Protein AF-A0A2S7K5I5-F1 (afdb_monomer_lite)

Structure (mmCIF, N/CA/C/O backbone):
data_AF-A0A2S7K5I5-F1
#
_entry.id   AF-A0A2S7K5I5-F1
#
loop_
_atom_site.group_PDB
_atom_site.id
_atom_site.type_symbol
_atom_site.label_atom_id
_atom_site.label_alt_id
_atom_site.label_comp_id
_atom_site.label_asym_id
_atom_site.label_entity_id
_atom_site.label_seq_id
_atom_site.pdbx_PDB_ins_code
_atom_site.Cartn_x
_atom_site.Cartn_y
_atom_site.Cartn_z
_atom_site.occupancy
_atom_site.B_iso_or_equiv
_atom_site.auth_seq_id
_atom_site.auth_comp_id
_atom_site.auth_asym_id
_atom_site.auth_atom_id
_atom_site.pdbx_PDB_model_num
ATOM 1 N N . MET A 1 1 ? 2.489 30.886 66.203 1.00 48.44 1 MET A N 1
ATOM 2 C CA . MET A 1 1 ? 1.769 29.659 65.804 1.00 48.44 1 MET A CA 1
ATOM 3 C C . MET A 1 1 ? 0.975 29.982 64.535 1.00 48.44 1 MET A C 1
ATOM 5 O O . MET A 1 1 ? -0.156 30.408 64.641 1.00 48.44 1 MET A O 1
ATOM 9 N N . THR A 1 2 ? 1.603 30.244 63.385 1.00 48.62 2 THR A N 1
ATOM 10 C CA . THR A 1 2 ? 2.038 29.304 62.321 1.00 48.62 2 THR A CA 1
ATOM 11 C C . THR A 1 2 ? 0.941 28.388 61.764 1.00 48.62 2 THR A C 1
ATOM 13 O O . THR A 1 2 ? 1.032 27.173 61.887 1.00 48.62 2 THR A O 1
ATOM 16 N N . GLU A 1 3 ? -0.033 28.975 61.064 1.00 47.28 3 GLU A N 1
ATOM 17 C CA . GLU A 1 3 ? -0.819 28.293 60.027 1.00 47.28 3 GLU A CA 1
ATOM 18 C C . GLU A 1 3 ? -0.170 28.527 58.650 1.00 47.28 3 GLU A C 1
ATOM 20 O O . GLU A 1 3 ? -0.428 29.499 57.946 1.00 47.28 3 GLU A O 1
ATOM 25 N N . ARG A 1 4 ? 0.744 27.630 58.276 1.00 53.78 4 ARG A N 1
ATOM 26 C CA . ARG A 1 4 ? 1.186 27.414 56.890 1.00 53.78 4 ARG A CA 1
ATOM 27 C C . ARG A 1 4 ? 1.128 25.915 56.658 1.00 53.78 4 ARG A C 1
ATOM 29 O O . ARG A 1 4 ? 2.096 25.208 56.913 1.00 53.78 4 ARG A O 1
ATOM 36 N N . GLY A 1 5 ? -0.023 25.425 56.223 1.00 53.12 5 GLY A N 1
ATOM 37 C CA . GLY A 1 5 ? -0.220 24.009 55.960 1.00 53.12 5 GLY A CA 1
ATOM 38 C C . GLY A 1 5 ? -1.101 23.801 54.742 1.00 53.12 5 GLY A C 1
ATOM 39 O O . GLY A 1 5 ? -2.296 24.038 54.798 1.00 53.12 5 GLY A O 1
ATOM 40 N N . SER A 1 6 ? -0.498 23.276 53.674 1.00 55.16 6 SER A N 1
ATOM 41 C CA . SER A 1 6 ? -1.182 22.433 52.687 1.00 55.16 6 SER A CA 1
ATOM 42 C C . SER A 1 6 ? -2.128 23.100 51.666 1.00 55.16 6 SER A C 1
ATOM 44 O O . SER A 1 6 ? -3.305 22.763 51.581 1.00 55.16 6 SER A O 1
ATOM 46 N N . MET A 1 7 ? -1.579 23.920 50.761 1.00 47.88 7 MET A N 1
ATOM 47 C CA . MET A 1 7 ? -2.157 24.139 49.412 1.00 47.88 7 MET A CA 1
ATOM 48 C C . MET A 1 7 ? -1.275 23.571 48.278 1.00 47.88 7 MET A C 1
ATOM 50 O O . MET A 1 7 ? -1.410 23.954 47.123 1.00 47.88 7 MET A O 1
ATOM 54 N N . GLY A 1 8 ? -0.347 22.658 48.591 1.00 50.22 8 GLY A N 1
ATOM 55 C CA . GLY A 1 8 ? 0.700 22.216 47.657 1.00 50.22 8 GLY A CA 1
ATOM 56 C C . GLY A 1 8 ? 0.520 20.849 46.988 1.00 50.22 8 GLY A C 1
ATOM 57 O O . GLY A 1 8 ? 1.414 20.440 46.259 1.00 50.22 8 GLY A O 1
ATOM 58 N N . ALA A 1 9 ? -0.572 20.114 47.223 1.00 50.03 9 ALA A N 1
ATOM 59 C CA . ALA A 1 9 ? -0.647 18.692 46.845 1.00 50.03 9 ALA A CA 1
ATOM 60 C C . ALA A 1 9 ? -1.886 18.295 46.019 1.00 50.03 9 ALA A C 1
ATOM 62 O O . ALA A 1 9 ? -2.276 17.132 46.019 1.00 50.03 9 ALA A O 1
ATOM 63 N N . ALA A 1 10 ? -2.504 19.236 45.298 1.00 47.00 10 ALA A N 1
ATOM 64 C CA . ALA A 1 10 ? -3.677 18.959 44.456 1.00 47.00 10 ALA A CA 1
ATOM 65 C C . ALA A 1 10 ? -3.411 19.074 42.942 1.00 47.00 10 ALA A C 1
ATOM 67 O O . ALA A 1 10 ? -4.347 19.161 42.158 1.00 47.00 10 ALA A O 1
ATOM 68 N N . LEU A 1 11 ? -2.151 18.997 42.501 1.00 47.72 11 LEU A N 1
ATOM 69 C CA . LEU A 1 11 ? -1.825 18.593 41.124 1.00 47.72 11 LEU A CA 1
ATOM 70 C C . LEU A 1 11 ? -1.669 17.067 41.081 1.00 47.72 11 LEU A C 1
ATOM 72 O O . LEU A 1 11 ? -0.658 16.512 40.652 1.00 47.72 11 LEU A O 1
ATOM 76 N N . VAL A 1 12 ? -2.696 16.378 41.583 1.00 49.31 12 VAL A N 1
ATOM 77 C CA . VAL A 1 12 ? -2.885 14.947 41.373 1.00 49.31 12 VAL A CA 1
ATOM 78 C C . VAL A 1 12 ? -3.158 14.771 39.888 1.00 49.31 12 VAL A C 1
ATOM 80 O O . VAL A 1 12 ? -4.256 15.025 39.408 1.00 49.31 12 VAL A O 1
ATOM 83 N N . SER A 1 13 ? -2.091 14.405 39.180 1.00 49.97 13 SER A N 1
ATOM 84 C CA . SER A 1 13 ? -2.051 13.593 37.966 1.00 49.97 13 SER A CA 1
ATOM 85 C C . SER A 1 13 ? -3.419 13.014 37.589 1.00 49.97 13 SER A C 1
ATOM 87 O O . SER A 1 13 ? -3.765 11.883 37.941 1.00 49.97 13 SER A O 1
ATOM 89 N N . ALA A 1 14 ? -4.210 13.801 36.861 1.00 49.78 14 ALA A N 1
ATOM 90 C CA . ALA A 1 14 ? -5.362 13.285 36.157 1.00 49.78 14 ALA A CA 1
ATOM 91 C C . ALA A 1 14 ? -4.798 12.410 35.038 1.00 49.78 14 ALA A C 1
ATOM 93 O O . ALA A 1 14 ? -4.414 12.904 33.976 1.00 49.78 14 ALA A O 1
ATOM 94 N N . LYS A 1 15 ? -4.675 11.101 35.298 1.00 50.00 15 LYS A N 1
ATOM 95 C CA . LYS A 1 15 ? -4.479 10.124 34.228 1.00 50.00 15 LYS A CA 1
ATOM 96 C C . LYS A 1 15 ? -5.568 10.420 33.196 1.00 50.00 15 LYS A C 1
ATOM 98 O O . LYS A 1 15 ? -6.739 10.366 33.575 1.00 50.00 15 LYS A O 1
ATOM 103 N N . PRO A 1 16 ? -5.222 10.768 31.943 1.00 52.22 16 PRO A N 1
ATOM 104 C CA . PRO A 1 16 ? -6.235 10.978 30.928 1.00 52.22 16 PRO A CA 1
ATOM 105 C C . PRO A 1 16 ? -7.089 9.717 30.884 1.00 52.22 16 PRO A C 1
ATOM 107 O O . PRO A 1 16 ? -6.557 8.605 30.827 1.00 52.22 16 PRO A O 1
ATOM 110 N N . ASP A 1 17 ? -8.403 9.886 30.991 1.00 51.62 17 ASP A N 1
ATOM 111 C CA . ASP A 1 17 ? -9.345 8.798 30.796 1.00 51.62 17 ASP A C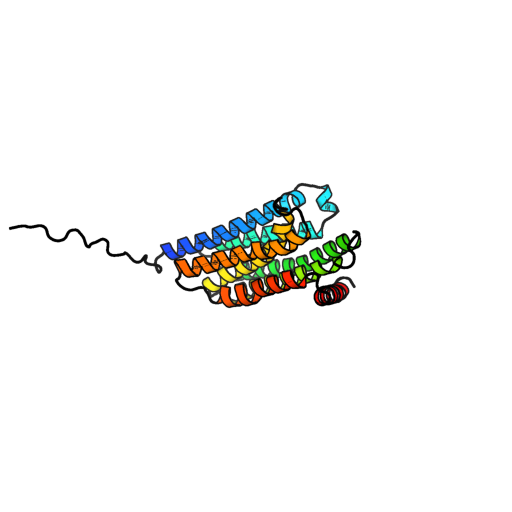A 1
ATOM 112 C C . ASP A 1 17 ? -9.255 8.360 29.328 1.00 51.62 17 ASP A C 1
ATOM 114 O O . ASP A 1 17 ? -9.947 8.860 28.438 1.00 51.62 17 ASP A O 1
ATOM 118 N N . LEU A 1 18 ? -8.336 7.428 29.069 1.00 53.22 18 LEU A N 1
ATOM 119 C CA . LEU A 1 18 ? -8.080 6.841 27.756 1.00 53.22 18 LEU A CA 1
ATOM 120 C C . LEU A 1 18 ? -9.242 5.947 27.286 1.00 53.22 18 LEU A C 1
ATOM 122 O O . LEU A 1 18 ? -9.178 5.400 26.184 1.00 53.22 18 LEU A O 1
ATOM 126 N N . THR A 1 19 ? -10.300 5.792 28.091 1.00 58.56 19 THR A N 1
ATOM 127 C CA . THR A 1 19 ? -11.518 5.053 27.727 1.00 58.56 19 THR A CA 1
ATOM 128 C C . THR A 1 19 ? -12.664 5.970 27.291 1.00 58.56 19 THR A C 1
ATOM 130 O O . THR A 1 19 ? -13.651 5.503 26.716 1.00 58.56 19 THR A O 1
ATOM 133 N N . GLY A 1 20 ? -12.505 7.285 27.472 1.00 61.06 20 GLY A N 1
ATOM 134 C CA . GLY A 1 20 ? -13.494 8.293 27.122 1.00 61.06 20 GLY A CA 1
ATOM 135 C C . GLY A 1 20 ? -13.630 8.567 25.618 1.00 61.06 20 GLY A C 1
ATOM 136 O O . GLY A 1 20 ? -12.774 8.251 24.786 1.00 61.06 20 GLY A O 1
ATOM 137 N N . LYS A 1 21 ? -14.730 9.241 25.261 1.00 69.12 21 LYS A N 1
ATOM 138 C CA . LYS A 1 21 ? -15.055 9.717 23.901 1.00 69.12 21 LYS A CA 1
ATOM 139 C C . LYS A 1 21 ? -13.883 10.454 23.222 1.00 69.12 21 LYS A C 1
ATOM 141 O O . LYS A 1 21 ? -13.689 10.279 22.021 1.00 69.12 21 LYS A O 1
ATOM 146 N N . GLY A 1 22 ? -13.075 11.190 23.992 1.00 69.38 22 GLY A N 1
ATOM 147 C CA . GLY A 1 22 ? -11.897 11.919 23.504 1.00 69.38 22 GLY A CA 1
ATOM 148 C C . GLY A 1 22 ? -10.796 11.017 22.936 1.00 69.38 22 GLY A C 1
ATOM 149 O O . GLY A 1 22 ? -10.319 11.263 21.832 1.00 69.38 22 GLY A O 1
ATOM 150 N N . ALA A 1 23 ? -10.466 9.904 23.601 1.00 70.06 23 ALA A N 1
ATOM 151 C CA . ALA A 1 23 ? -9.450 8.964 23.112 1.00 70.06 23 ALA A CA 1
ATOM 152 C C . ALA A 1 23 ? -9.861 8.299 21.785 1.00 70.06 23 ALA A C 1
ATOM 154 O O . ALA A 1 23 ? -9.030 8.001 20.921 1.00 70.06 23 ALA A O 1
ATOM 155 N N . ARG A 1 24 ? -11.171 8.096 21.587 1.00 73.88 24 ARG A N 1
ATOM 156 C CA . ARG A 1 24 ? -11.731 7.586 20.329 1.00 73.88 24 ARG A CA 1
ATOM 157 C C . ARG A 1 24 ? -11.658 8.621 19.203 1.00 73.88 24 ARG A C 1
ATOM 159 O O . ARG A 1 24 ? -11.417 8.238 18.058 1.00 73.88 24 ARG A O 1
ATOM 166 N N . GLU A 1 25 ? -11.864 9.898 19.512 1.00 80.25 25 GLU A N 1
ATOM 167 C CA . GLU A 1 25 ? -11.776 11.003 18.551 1.00 80.25 25 GLU A CA 1
ATOM 168 C C . GLU A 1 25 ? -10.328 11.277 18.130 1.00 80.25 25 GLU A C 1
ATOM 170 O O . GLU A 1 25 ? -10.048 11.296 16.933 1.00 80.25 25 GLU A O 1
ATOM 175 N N . GLU A 1 26 ? -9.395 11.365 19.080 1.00 81.44 26 GLU A N 1
ATOM 176 C CA . GLU A 1 26 ? -7.958 11.516 18.807 1.00 81.44 26 GLU A CA 1
ATOM 177 C C . GLU A 1 26 ? -7.434 10.369 17.932 1.00 81.44 26 GLU A C 1
ATOM 179 O O . GLU A 1 26 ? -6.694 10.555 16.964 1.00 81.44 26 GLU A O 1
ATOM 184 N N . ARG A 1 27 ? -7.889 9.150 18.222 1.00 83.31 27 ARG A N 1
ATOM 185 C CA . ARG A 1 27 ? -7.552 7.987 17.413 1.00 83.31 27 ARG A CA 1
ATOM 186 C C . ARG A 1 27 ? -8.104 8.081 15.992 1.00 83.31 27 ARG A C 1
ATOM 188 O O . ARG A 1 27 ? -7.396 7.718 15.057 1.00 83.31 27 ARG A O 1
ATOM 195 N N . ALA A 1 28 ? -9.347 8.521 15.816 1.00 86.88 28 ALA A N 1
ATOM 196 C CA . ALA A 1 28 ? -9.916 8.709 14.484 1.00 86.88 28 ALA A CA 1
ATOM 197 C C . ALA A 1 28 ? -9.131 9.773 13.701 1.00 86.88 28 ALA A C 1
ATOM 199 O O . ALA A 1 28 ? -8.805 9.550 12.537 1.00 86.88 28 ALA A O 1
ATOM 200 N N . LEU A 1 29 ? -8.751 10.873 14.360 1.00 92.00 29 LEU A N 1
ATOM 201 C CA . LEU A 1 29 ? -7.932 11.933 13.772 1.00 92.00 29 LEU A CA 1
ATOM 202 C C . LEU A 1 29 ? -6.586 11.409 13.262 1.00 92.00 29 LEU A C 1
ATOM 204 O O . LEU A 1 29 ? -6.198 11.766 12.154 1.00 92.00 29 LEU A O 1
ATOM 208 N N . PHE A 1 30 ? -5.921 10.511 13.998 1.00 94.56 30 PHE A N 1
ATOM 209 C CA . PHE A 1 30 ? -4.669 9.896 13.543 1.00 94.56 30 PHE A CA 1
ATOM 210 C C . PHE A 1 30 ? -4.825 9.167 12.198 1.00 94.56 30 PHE A C 1
ATOM 212 O O . PHE A 1 30 ? -4.094 9.451 11.252 1.00 94.56 30 PHE A O 1
ATOM 219 N N . TYR A 1 31 ? -5.800 8.258 12.074 1.00 94.25 31 TYR A N 1
ATOM 220 C CA . TYR A 1 31 ? -5.999 7.520 10.818 1.00 94.25 31 TYR A CA 1
ATOM 221 C C . TYR A 1 31 ? -6.484 8.426 9.681 1.00 94.25 31 TYR A C 1
ATOM 223 O O . TYR A 1 31 ? -6.096 8.216 8.535 1.00 94.25 31 TYR A O 1
ATOM 231 N N . VAL A 1 32 ? -7.286 9.453 9.986 1.00 95.69 32 VAL A N 1
ATOM 232 C CA . VAL A 1 32 ? -7.686 10.474 9.005 1.00 95.69 32 VAL A CA 1
ATOM 233 C C . VAL A 1 32 ? -6.470 11.249 8.499 1.00 95.69 32 VAL A C 1
ATOM 235 O O . VAL A 1 32 ? -6.352 11.446 7.293 1.00 95.69 32 VAL A O 1
ATOM 238 N N . ALA A 1 33 ? -5.558 11.654 9.386 1.00 96.62 33 ALA A N 1
ATOM 239 C CA . ALA A 1 33 ? -4.337 12.361 9.011 1.00 96.62 33 ALA A CA 1
ATOM 240 C C . ALA A 1 33 ? -3.435 11.488 8.130 1.00 96.62 33 ALA A C 1
ATOM 242 O O . ALA A 1 33 ? -3.033 11.923 7.055 1.00 96.62 33 ALA A O 1
ATOM 243 N N . MET A 1 34 ? -3.195 10.231 8.519 1.00 96.69 34 MET A N 1
ATOM 244 C CA . MET A 1 34 ? -2.394 9.295 7.718 1.00 96.69 34 MET A CA 1
ATOM 245 C C . MET A 1 34 ? -3.009 9.037 6.336 1.00 96.69 34 MET A C 1
ATOM 247 O O . MET A 1 34 ? -2.300 9.038 5.332 1.00 96.69 34 MET A O 1
ATOM 251 N N . ALA A 1 35 ? -4.331 8.866 6.264 1.00 96.62 35 ALA A N 1
ATOM 252 C CA . ALA A 1 35 ? -5.031 8.682 4.996 1.00 96.62 35 ALA A CA 1
ATOM 253 C C . ALA A 1 35 ? -4.988 9.942 4.115 1.00 96.62 35 ALA A C 1
ATOM 255 O O . ALA A 1 35 ? -4.850 9.840 2.898 1.00 96.62 35 ALA A O 1
ATOM 256 N N . ALA A 1 36 ? -5.070 11.131 4.718 1.00 97.44 36 ALA A N 1
ATOM 257 C CA . ALA A 1 36 ? -4.931 12.394 4.001 1.00 97.44 36 ALA A CA 1
ATOM 258 C C . ALA A 1 36 ? -3.511 12.572 3.447 1.00 97.44 36 ALA A C 1
ATOM 260 O O . ALA A 1 36 ? -3.368 12.934 2.283 1.00 97.44 36 ALA A O 1
ATOM 261 N N . ILE A 1 37 ? -2.478 12.256 4.236 1.00 96.38 37 ILE A N 1
ATOM 262 C CA . ILE A 1 37 ? -1.077 12.271 3.786 1.00 96.38 37 ILE A CA 1
ATOM 263 C C . ILE A 1 37 ? -0.893 11.321 2.599 1.00 96.38 37 ILE A C 1
ATOM 265 O O . ILE A 1 37 ? -0.320 11.721 1.590 1.00 96.38 37 ILE A O 1
ATOM 269 N N . ALA A 1 38 ? -1.426 10.098 2.680 1.00 96.00 38 ALA A N 1
ATOM 270 C CA . ALA A 1 38 ? -1.345 9.134 1.584 1.00 96.00 38 ALA A CA 1
ATOM 271 C C . ALA A 1 38 ? -2.043 9.634 0.309 1.00 96.00 38 ALA A C 1
ATOM 273 O O . ALA A 1 38 ? -1.483 9.528 -0.781 1.00 96.00 38 ALA A O 1
ATOM 274 N N . LEU A 1 39 ? -3.232 10.235 0.438 1.00 97.31 39 LEU A N 1
ATOM 275 C CA . LEU A 1 39 ? -3.954 10.811 -0.697 1.00 97.31 39 LEU A CA 1
ATOM 276 C C . LEU A 1 39 ? -3.192 11.984 -1.328 1.00 97.31 39 LEU A C 1
ATOM 278 O O . LEU A 1 39 ? -3.089 12.049 -2.550 1.00 97.31 39 LEU A O 1
ATOM 282 N N . ILE A 1 40 ? -2.637 12.885 -0.514 1.00 96.50 40 ILE A N 1
ATOM 283 C CA . ILE A 1 40 ? -1.824 14.009 -0.996 1.00 96.50 40 ILE A CA 1
ATOM 284 C C . ILE A 1 40 ? -0.581 13.487 -1.720 1.00 96.50 40 ILE A C 1
ATOM 286 O O . ILE A 1 40 ? -0.294 13.940 -2.824 1.00 96.50 40 ILE A O 1
ATOM 290 N N . ALA A 1 41 ? 0.117 12.505 -1.142 1.00 93.81 41 ALA A N 1
ATOM 291 C CA . ALA A 1 41 ? 1.281 11.888 -1.764 1.00 93.81 41 ALA A CA 1
ATOM 292 C C . ALA A 1 41 ? 0.921 11.249 -3.113 1.00 93.81 41 ALA A C 1
ATOM 294 O O . ALA A 1 41 ? 1.621 11.480 -4.096 1.00 93.81 41 ALA A O 1
ATOM 295 N N . ALA A 1 42 ? -0.188 10.501 -3.189 1.00 94.69 42 ALA A N 1
ATOM 296 C CA . ALA A 1 42 ? -0.657 9.888 -4.431 1.00 94.69 42 ALA A CA 1
ATOM 297 C C . ALA A 1 42 ? -0.981 10.944 -5.500 1.00 94.69 42 ALA A C 1
ATOM 299 O O . ALA A 1 42 ? -0.495 10.850 -6.625 1.00 94.69 42 ALA A O 1
ATOM 300 N N . LEU A 1 43 ? -1.742 11.984 -5.146 1.00 94.94 43 LEU A N 1
ATOM 301 C CA . LEU A 1 43 ? -2.080 13.065 -6.073 1.00 94.94 43 LEU A CA 1
ATOM 302 C C . LEU A 1 43 ? -0.828 13.793 -6.568 1.00 94.94 43 LEU A C 1
ATOM 304 O O . LEU A 1 43 ? -0.677 13.992 -7.769 1.00 94.94 43 LEU A O 1
ATOM 308 N N . ALA A 1 44 ? 0.091 14.139 -5.667 1.00 92.94 44 ALA A N 1
ATOM 309 C CA . ALA A 1 44 ? 1.324 14.832 -6.020 1.00 92.94 44 ALA A CA 1
ATOM 310 C C . ALA A 1 44 ? 2.257 13.951 -6.876 1.00 92.94 44 ALA A C 1
ATOM 312 O O . ALA A 1 44 ? 2.756 14.406 -7.904 1.00 92.94 44 ALA A O 1
ATOM 313 N N . GLY A 1 45 ? 2.426 12.670 -6.529 1.00 89.56 45 GLY A N 1
ATOM 314 C CA . GLY A 1 45 ? 3.278 11.733 -7.271 1.00 89.56 45 GLY A CA 1
ATOM 315 C C . GLY A 1 45 ? 2.759 11.401 -8.674 1.00 89.56 45 GLY A C 1
ATOM 316 O O . GLY A 1 45 ? 3.533 11.015 -9.553 1.00 89.56 45 GLY A O 1
ATOM 317 N N . PHE A 1 46 ? 1.458 11.575 -8.917 1.00 90.38 46 PHE A N 1
ATOM 318 C CA . PHE A 1 46 ? 0.840 11.339 -10.224 1.00 90.38 46 PHE A CA 1
ATOM 319 C C . PHE A 1 46 ? 0.368 12.608 -10.944 1.00 90.38 46 PHE A C 1
ATOM 321 O O . PHE A 1 46 ? -0.047 12.504 -12.097 1.00 90.38 46 PHE A O 1
ATOM 328 N N . ALA A 1 47 ? 0.520 13.800 -10.359 1.00 90.62 47 ALA A N 1
ATOM 329 C CA . ALA A 1 47 ? 0.054 15.063 -10.941 1.00 90.62 47 ALA A CA 1
ATOM 330 C C . ALA A 1 47 ? 0.553 15.271 -12.380 1.00 90.62 47 ALA A C 1
ATOM 332 O O . ALA A 1 47 ? -0.245 15.474 -13.294 1.00 90.62 47 ALA A O 1
ATOM 333 N N . GLY A 1 48 ? 1.859 15.106 -12.620 1.00 84.69 48 GLY A N 1
ATOM 334 C CA . GLY A 1 48 ? 2.425 15.227 -13.970 1.00 84.69 48 GLY A CA 1
ATOM 335 C C . GLY A 1 48 ? 1.900 14.177 -14.958 1.00 84.69 48 GLY A C 1
ATOM 336 O O . GLY A 1 48 ? 1.813 14.441 -16.152 1.00 84.69 48 GLY A O 1
ATOM 337 N N . THR A 1 49 ? 1.489 13.003 -14.464 1.00 86.38 49 THR A N 1
ATOM 338 C CA . THR A 1 49 ? 0.890 11.942 -15.296 1.00 86.38 49 THR A CA 1
ATOM 339 C C . THR A 1 49 ? -0.552 12.275 -15.680 1.00 86.38 49 THR A C 1
ATOM 341 O O . THR A 1 49 ? -0.991 11.892 -16.757 1.00 86.38 49 THR A O 1
ATOM 344 N N . PHE A 1 50 ? -1.282 12.991 -14.821 1.00 87.56 50 PHE A N 1
ATOM 345 C CA . PHE A 1 50 ? -2.668 13.389 -15.077 1.00 87.56 50 PHE A CA 1
ATOM 346 C C . PHE A 1 50 ? -2.793 14.652 -15.934 1.00 87.56 50 PHE A C 1
ATOM 348 O O . PHE A 1 50 ? -3.765 14.783 -16.669 1.00 87.56 50 PHE A O 1
ATOM 355 N N . ILE A 1 51 ? -1.832 15.574 -15.843 1.00 86.25 51 ILE A N 1
ATOM 356 C CA . ILE A 1 51 ? -1.907 16.881 -16.516 1.00 86.25 51 ILE A CA 1
ATOM 357 C C . ILE A 1 51 ? -1.316 16.834 -17.933 1.00 86.25 51 ILE A C 1
ATOM 359 O O . ILE A 1 51 ? -1.783 17.542 -18.822 1.00 86.25 51 ILE A O 1
ATOM 363 N N . SER A 1 52 ? -0.292 16.011 -18.176 1.00 81.06 52 SER A N 1
ATOM 364 C CA . SER A 1 52 ? 0.389 15.984 -19.474 1.00 81.06 52 SER A CA 1
ATOM 365 C C . SER A 1 52 ? -0.239 14.971 -20.438 1.00 81.06 52 SER A C 1
ATOM 367 O O . SER A 1 52 ? -0.152 13.760 -20.231 1.00 81.06 52 SER A O 1
ATOM 369 N N . ALA A 1 53 ? -0.811 15.466 -21.541 1.00 66.75 53 ALA A N 1
ATOM 370 C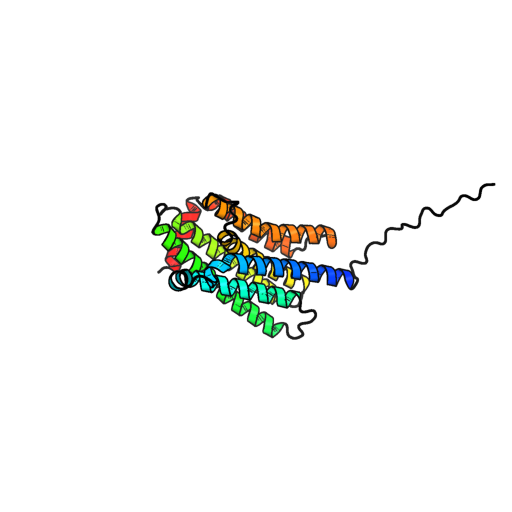 CA . ALA A 1 53 ? -1.385 14.637 -22.606 1.00 66.75 53 ALA A CA 1
ATOM 371 C C . ALA A 1 53 ? -0.346 13.711 -23.274 1.00 66.75 53 ALA A C 1
ATOM 373 O O . ALA A 1 53 ? -0.654 12.561 -23.587 1.00 66.75 53 ALA A O 1
ATOM 374 N N . GLU A 1 54 ? 0.905 14.163 -23.412 1.00 67.25 54 GLU A N 1
ATOM 375 C CA . GLU A 1 54 ? 2.017 13.345 -23.926 1.00 67.25 54 GLU A CA 1
ATOM 376 C C . GLU A 1 54 ? 2.306 12.128 -23.033 1.00 67.25 54 GLU A C 1
ATOM 378 O O . GLU A 1 54 ? 2.656 11.048 -23.512 1.00 67.25 54 GLU A O 1
ATOM 383 N N . HIS A 1 55 ? 2.104 12.270 -21.720 1.00 64.50 55 HIS A N 1
ATOM 384 C CA . HIS A 1 55 ? 2.309 11.189 -20.760 1.00 64.50 55 HIS A CA 1
ATOM 385 C C . HIS A 1 55 ? 1.171 10.164 -20.761 1.00 64.50 55 HIS A C 1
ATOM 387 O O . HIS A 1 55 ? 1.401 9.014 -20.382 1.00 64.50 55 HIS A O 1
ATOM 393 N N . PHE A 1 56 ? -0.029 10.551 -21.199 1.00 60.53 56 PHE A N 1
ATOM 394 C CA . PHE A 1 56 ? -1.206 9.686 -21.209 1.00 60.53 56 PHE A CA 1
ATOM 395 C C . PHE A 1 56 ? -1.085 8.562 -22.250 1.00 60.53 56 PHE A C 1
ATOM 397 O O . PHE A 1 56 ? -1.240 7.388 -21.910 1.00 60.53 56 PHE A O 1
ATOM 404 N N . ALA A 1 57 ? 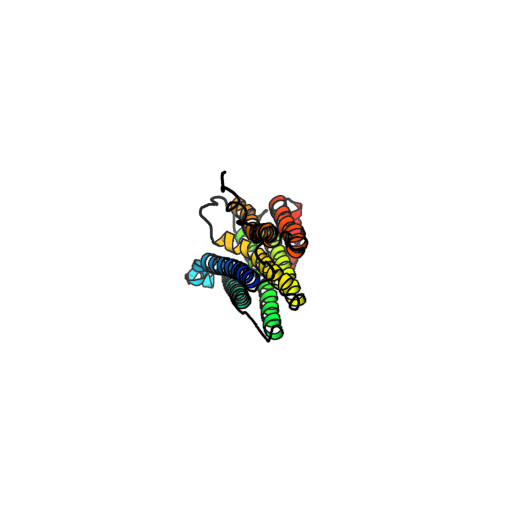-0.721 8.894 -23.494 1.00 56.88 57 ALA A N 1
ATOM 405 C CA . ALA A 1 57 ? -0.627 7.921 -24.587 1.00 56.88 57 ALA A CA 1
ATOM 406 C C . ALA A 1 57 ? 0.539 6.926 -24.414 1.00 56.88 57 ALA A C 1
ATOM 408 O O . ALA A 1 57 ? 0.405 5.745 -24.726 1.00 56.88 57 ALA A O 1
ATOM 409 N N . ALA A 1 58 ? 1.673 7.376 -23.866 1.00 62.62 58 ALA A N 1
ATOM 410 C CA . ALA A 1 58 ? 2.870 6.548 -23.708 1.00 62.62 58 ALA A CA 1
ATOM 411 C C . ALA A 1 58 ? 2.900 5.713 -22.409 1.00 62.62 58 ALA A C 1
ATOM 413 O O . ALA A 1 58 ? 3.766 4.848 -22.249 1.00 62.62 58 ALA A O 1
ATOM 414 N N . ARG A 1 59 ? 2.012 5.980 -21.433 1.00 72.81 59 ARG A N 1
ATOM 415 C CA . ARG A 1 59 ? 2.109 5.407 -20.074 1.00 72.81 59 ARG A CA 1
ATOM 416 C C . ARG A 1 59 ? 0.780 4.908 -19.495 1.00 72.81 59 ARG A C 1
ATOM 418 O O . ARG A 1 59 ? 0.531 5.077 -18.303 1.00 72.81 59 ARG A O 1
ATOM 425 N N . GLY A 1 60 ? -0.032 4.230 -20.307 1.00 82.94 60 GLY A N 1
ATOM 426 C CA . GLY A 1 60 ? -1.325 3.658 -19.893 1.00 82.94 60 GLY A CA 1
ATOM 427 C C . GLY A 1 60 ? -1.314 2.921 -18.537 1.00 82.94 60 GLY A C 1
ATOM 428 O O . GLY A 1 60 ? -2.091 3.296 -17.656 1.00 82.94 60 GLY A O 1
ATOM 429 N N . PRO A 1 61 ? -0.413 1.944 -18.295 1.00 87.56 61 PRO A N 1
ATOM 430 C CA . PRO A 1 61 ? -0.355 1.240 -17.008 1.00 87.56 61 PRO A CA 1
ATOM 431 C C . PRO A 1 61 ? -0.024 2.153 -15.818 1.00 87.56 61 PRO A C 1
ATOM 433 O O . PRO A 1 61 ? -0.583 1.987 -14.735 1.00 87.56 61 PRO A O 1
ATOM 436 N N . VAL A 1 62 ? 0.835 3.158 -16.022 1.00 88.94 62 VAL A N 1
ATOM 437 C CA . VAL A 1 62 ? 1.180 4.156 -14.996 1.00 88.94 62 VAL A CA 1
ATOM 438 C C . VAL A 1 62 ? -0.026 5.018 -14.638 1.00 88.94 62 VAL A C 1
ATOM 440 O O . VAL A 1 62 ? -0.267 5.257 -13.455 1.00 88.94 62 VAL A O 1
ATOM 443 N N . PHE A 1 63 ? -0.784 5.478 -15.639 1.00 90.19 63 PHE A N 1
ATOM 444 C CA . PHE A 1 63 ? -2.006 6.249 -15.411 1.00 90.19 63 PHE A CA 1
ATOM 445 C C . PHE A 1 63 ? -3.035 5.419 -14.639 1.00 90.19 63 PHE A C 1
ATOM 447 O O . PHE A 1 63 ? -3.563 5.883 -13.630 1.00 90.19 63 PHE A O 1
ATOM 454 N N . GLY A 1 64 ? -3.269 4.175 -15.075 1.00 91.75 64 GLY A N 1
ATOM 455 C CA . GLY A 1 64 ? -4.205 3.258 -14.427 1.00 91.75 64 GLY A CA 1
ATOM 456 C C . GLY A 1 64 ? -3.853 3.021 -12.959 1.00 91.75 64 GLY A C 1
ATOM 457 O O . GLY A 1 64 ? -4.700 3.210 -12.088 1.00 91.75 64 GLY A O 1
ATOM 458 N N . TYR A 1 65 ? -2.590 2.699 -12.668 1.00 93.31 65 TYR A N 1
ATOM 459 C CA . TYR A 1 65 ? -2.122 2.549 -11.289 1.00 93.31 65 TYR A CA 1
ATOM 460 C C . TYR A 1 65 ? -2.272 3.847 -10.482 1.00 93.31 65 TYR A C 1
ATOM 462 O O . TYR A 1 65 ? -2.774 3.810 -9.363 1.00 93.31 65 TYR A O 1
ATOM 470 N N . GLY A 1 66 ? -1.903 5.002 -11.046 1.00 93.12 66 GLY A N 1
ATOM 471 C CA . GLY A 1 66 ? -2.037 6.294 -10.369 1.00 93.12 66 GLY A CA 1
ATOM 472 C C . GLY A 1 66 ? -3.482 6.636 -10.002 1.00 93.12 66 GLY A C 1
ATOM 473 O O . GLY A 1 66 ? -3.757 7.050 -8.873 1.00 93.12 66 GLY A O 1
ATOM 474 N N . ALA A 1 67 ? -4.418 6.421 -10.928 1.00 95.12 67 ALA A N 1
ATOM 475 C CA . ALA A 1 67 ? -5.844 6.631 -10.691 1.00 95.12 67 ALA A CA 1
ATOM 476 C C . ALA A 1 67 ? -6.372 5.688 -9.598 1.00 95.12 67 ALA A C 1
ATOM 478 O O . ALA A 1 67 ? -7.067 6.128 -8.679 1.00 95.12 67 ALA A O 1
ATOM 479 N N . LEU A 1 68 ? -5.983 4.410 -9.649 1.00 96.75 68 LEU A N 1
ATOM 480 C CA . LEU A 1 68 ? -6.334 3.425 -8.628 1.00 96.75 68 LEU A CA 1
ATOM 481 C C . LEU A 1 68 ? -5.749 3.803 -7.257 1.00 96.75 68 LEU A C 1
ATOM 483 O O . LEU A 1 68 ? -6.467 3.734 -6.263 1.00 96.75 68 LEU A O 1
ATOM 487 N N . ALA A 1 69 ? -4.491 4.252 -7.187 1.00 96.25 69 ALA A N 1
ATOM 488 C CA . ALA A 1 69 ? -3.817 4.697 -5.960 1.00 96.25 69 ALA A CA 1
ATOM 489 C C . ALA A 1 69 ? -4.516 5.898 -5.309 1.00 96.25 69 ALA A C 1
ATOM 491 O O . ALA A 1 69 ? -4.708 5.927 -4.085 1.00 96.25 69 ALA A O 1
ATOM 492 N N . CYS A 1 70 ? -4.958 6.858 -6.125 1.00 96.94 70 CYS A N 1
ATOM 493 C CA . CYS A 1 70 ? -5.759 7.990 -5.665 1.00 96.94 70 CYS A CA 1
ATOM 494 C C . CYS A 1 70 ? -7.130 7.528 -5.158 1.00 96.94 70 CYS A C 1
ATOM 496 O O . CYS A 1 70 ? -7.544 7.926 -4.068 1.00 96.94 70 CYS A O 1
ATOM 498 N N . LEU A 1 71 ? -7.810 6.647 -5.900 1.00 97.44 71 LEU A N 1
ATOM 499 C CA . LEU A 1 71 ? -9.116 6.109 -5.516 1.00 97.44 71 LEU A CA 1
ATOM 500 C C . LEU A 1 71 ? -9.043 5.303 -4.210 1.00 97.44 71 LEU A C 1
ATOM 502 O O . LEU A 1 71 ? -9.886 5.480 -3.333 1.00 97.44 71 LEU A O 1
ATOM 506 N N . TRP A 1 72 ? -8.011 4.472 -4.045 1.00 97.88 72 TRP A N 1
ATOM 507 C CA . TRP A 1 72 ? -7.766 3.713 -2.818 1.00 97.88 72 TRP A CA 1
ATOM 508 C C . TRP A 1 72 ? -7.536 4.642 -1.627 1.00 97.88 72 TRP A C 1
ATOM 510 O O . TRP A 1 72 ? -8.200 4.511 -0.600 1.00 97.88 72 TRP A O 1
ATOM 520 N N . SER A 1 73 ? -6.652 5.629 -1.771 1.00 97.25 73 SER A N 1
ATOM 521 C CA . SER A 1 73 ? -6.362 6.584 -0.695 1.00 97.25 73 SER A CA 1
ATOM 522 C C . SER A 1 73 ? -7.587 7.431 -0.330 1.00 97.25 73 SER A C 1
ATOM 524 O O . SER A 1 73 ? -7.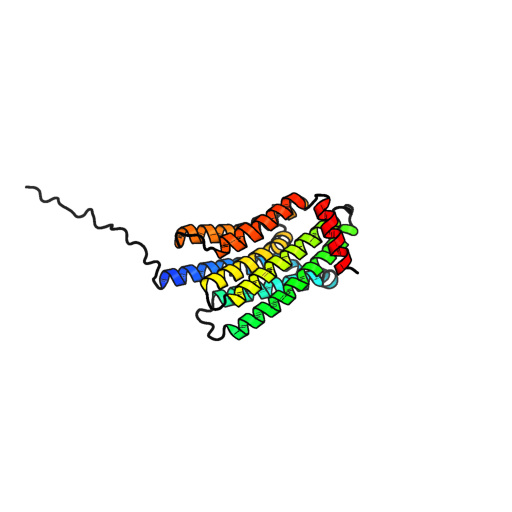850 7.669 0.850 1.00 97.25 73 SER A O 1
ATOM 526 N N . ALA A 1 74 ? -8.392 7.827 -1.322 1.00 97.19 74 ALA A N 1
ATOM 527 C CA . ALA A 1 74 ? -9.652 8.530 -1.100 1.00 97.19 74 ALA A CA 1
ATOM 528 C C . ALA A 1 74 ? -10.671 7.652 -0.356 1.00 97.19 74 ALA A C 1
ATOM 530 O O . ALA A 1 74 ? -11.314 8.124 0.585 1.00 97.19 74 ALA A O 1
ATOM 531 N N . LEU A 1 75 ? -10.772 6.368 -0.718 1.00 95.56 75 LEU A N 1
ATOM 532 C CA . LEU A 1 75 ? -11.613 5.391 -0.028 1.00 95.56 75 LEU A CA 1
ATOM 533 C C . LEU A 1 75 ? -11.183 5.224 1.436 1.00 95.56 75 LEU A C 1
ATOM 535 O O . LEU A 1 75 ? -12.027 5.293 2.331 1.00 95.56 75 LEU A O 1
ATOM 539 N N . VAL A 1 76 ? -9.881 5.061 1.697 1.00 95.25 76 VAL A N 1
ATOM 540 C CA . VAL A 1 76 ? -9.325 4.945 3.058 1.00 95.25 76 VAL A CA 1
ATOM 541 C C . VAL A 1 76 ? -9.634 6.202 3.877 1.00 95.25 76 VAL A C 1
ATOM 543 O O . VAL A 1 76 ? -10.074 6.096 5.023 1.00 95.25 76 VAL A O 1
ATOM 546 N N . LEU A 1 77 ? -9.462 7.394 3.296 1.00 95.81 77 LEU A N 1
ATOM 547 C CA . LEU A 1 77 ? -9.763 8.664 3.961 1.00 95.81 77 LEU A CA 1
ATOM 548 C C . LEU A 1 77 ? -11.253 8.801 4.284 1.00 95.81 77 LEU A C 1
ATOM 550 O O . LEU A 1 77 ? -11.621 9.203 5.392 1.00 95.81 77 LEU A O 1
ATOM 554 N N . TRP A 1 78 ? -12.118 8.455 3.333 1.00 93.75 78 TRP A N 1
ATOM 555 C CA . TRP A 1 78 ? -13.562 8.476 3.534 1.00 93.75 78 TRP A CA 1
ATOM 556 C C . TRP A 1 78 ? -13.986 7.512 4.650 1.00 93.75 78 TRP A C 1
ATOM 558 O O . TRP A 1 78 ? -14.706 7.907 5.571 1.00 93.75 78 TRP A O 1
ATOM 568 N N . LEU A 1 79 ? -13.454 6.288 4.637 1.00 91.25 79 LEU A N 1
ATOM 569 C CA . LEU A 1 79 ? -13.662 5.284 5.681 1.00 91.25 79 LEU A CA 1
ATOM 570 C C . LEU A 1 79 ? -13.174 5.751 7.057 1.00 91.25 79 LEU A C 1
ATOM 572 O O . LEU A 1 79 ? -13.863 5.534 8.055 1.00 91.25 79 LEU A O 1
ATOM 576 N N . ALA A 1 80 ? -12.021 6.422 7.121 1.00 91.06 80 ALA A N 1
ATOM 577 C CA . ALA A 1 80 ? -11.469 6.952 8.365 1.00 91.06 80 ALA A CA 1
ATOM 578 C C . ALA A 1 80 ? -12.333 8.083 8.958 1.00 91.06 80 ALA A C 1
ATOM 580 O O . ALA A 1 80 ? -12.431 8.211 10.180 1.00 91.06 80 ALA A O 1
ATOM 581 N N . ARG A 1 81 ? -12.996 8.884 8.109 1.00 90.19 81 ARG A N 1
ATOM 582 C CA . ARG A 1 81 ? -13.908 9.965 8.533 1.00 90.19 81 ARG A CA 1
ATOM 583 C C . ARG A 1 81 ? -15.293 9.464 8.939 1.00 90.19 81 ARG A C 1
ATOM 585 O O . ARG A 1 81 ? -15.967 10.096 9.757 1.00 90.19 81 ARG A O 1
ATOM 592 N N . ALA A 1 82 ? -15.747 8.351 8.373 1.00 84.06 82 ALA A N 1
ATOM 593 C CA . ALA A 1 82 ? -17.101 7.868 8.580 1.00 84.06 82 ALA A CA 1
ATOM 594 C C . ALA A 1 82 ? -17.305 7.306 10.005 1.00 84.06 82 ALA A C 1
ATOM 596 O O . ALA A 1 82 ? -16.976 6.162 10.313 1.00 84.06 82 ALA A O 1
ATOM 597 N N . LYS A 1 83 ? -17.923 8.103 10.894 1.00 68.00 83 LYS A N 1
ATOM 598 C CA . LYS A 1 83 ? -18.144 7.746 12.315 1.00 68.00 83 LYS A CA 1
ATOM 599 C C . LYS A 1 83 ? -19.000 6.487 12.523 1.00 68.00 83 LYS A C 1
ATOM 601 O O . LYS A 1 83 ? -18.864 5.819 13.550 1.00 68.00 83 LYS A O 1
ATOM 606 N N . ARG A 1 84 ? -19.901 6.172 11.585 1.00 60.94 84 ARG A N 1
ATOM 607 C CA . ARG A 1 84 ? -20.786 4.994 11.602 1.00 60.94 84 ARG A CA 1
ATOM 608 C C . ARG A 1 84 ? -21.199 4.628 10.182 1.00 60.94 84 ARG A C 1
ATOM 610 O O . ARG A 1 84 ? -22.306 4.961 9.765 1.00 60.94 84 ARG A O 1
ATOM 617 N N . VAL A 1 85 ? -20.363 3.910 9.438 1.00 55.72 85 VAL A N 1
ATOM 618 C CA . VAL A 1 85 ? -20.925 3.228 8.271 1.00 55.72 85 VAL A CA 1
ATOM 619 C C . VAL A 1 85 ? -21.731 2.030 8.766 1.00 55.72 85 VAL A C 1
ATOM 621 O O . VAL A 1 85 ? -21.175 0.999 9.133 1.00 55.72 85 VAL A O 1
ATOM 624 N N . ARG A 1 86 ? -23.057 2.186 8.819 1.00 50.12 86 ARG A N 1
ATOM 625 C CA . ARG A 1 86 ? -24.017 1.133 9.200 1.00 50.12 86 ARG A CA 1
ATOM 626 C C . ARG A 1 86 ? -24.091 -0.015 8.178 1.00 50.12 86 ARG A C 1
ATOM 628 O O . ARG A 1 86 ? -24.728 -1.017 8.465 1.00 50.12 86 ARG A O 1
ATOM 635 N N . ARG A 1 87 ? -23.419 0.112 7.025 1.00 55.97 87 ARG A N 1
ATOM 636 C CA . ARG A 1 87 ? -23.290 -0.905 5.969 1.00 55.97 87 ARG A CA 1
ATOM 637 C C . ARG A 1 87 ? -21.814 -1.177 5.651 1.00 55.97 87 ARG A C 1
ATOM 639 O O . ARG A 1 87 ? -21.309 -0.759 4.617 1.00 55.97 87 ARG A O 1
ATOM 646 N N . ARG A 1 88 ? -21.091 -1.817 6.579 1.00 63.00 88 ARG A N 1
ATOM 647 C CA . ARG A 1 88 ? -19.682 -2.207 6.354 1.00 63.00 88 ARG A CA 1
ATOM 648 C C . ARG A 1 88 ? -19.523 -3.246 5.238 1.00 63.00 88 ARG A C 1
ATOM 650 O O . ARG A 1 88 ? -18.521 -3.181 4.541 1.00 63.00 88 ARG A O 1
ATOM 657 N N . GLY A 1 89 ? -20.534 -4.092 5.009 1.00 69.12 89 GLY A N 1
ATOM 658 C CA . GLY A 1 89 ? -20.497 -5.141 3.982 1.00 69.12 89 GLY A CA 1
ATOM 659 C C . GLY A 1 89 ? -20.287 -4.607 2.561 1.00 69.12 89 GLY A C 1
ATOM 660 O O . GLY A 1 89 ? -19.332 -5.003 1.898 1.00 69.12 89 GLY A O 1
ATOM 661 N N . ASP A 1 90 ? -21.110 -3.648 2.124 1.00 79.44 90 ASP A N 1
ATOM 662 C CA . ASP A 1 90 ? -21.049 -3.110 0.752 1.00 79.44 90 ASP A CA 1
ATOM 663 C C . ASP A 1 90 ? -19.709 -2.406 0.466 1.00 79.44 90 ASP A C 1
ATOM 665 O O . ASP A 1 90 ? -19.144 -2.512 -0.622 1.00 79.44 90 ASP A O 1
ATOM 669 N N . ILE A 1 91 ? -19.154 -1.712 1.465 1.00 84.12 91 ILE A N 1
ATOM 670 C CA . ILE A 1 91 ? -17.870 -1.013 1.314 1.00 84.12 91 ILE A CA 1
ATOM 671 C C . ILE A 1 91 ? -16.692 -1.975 1.433 1.00 84.12 91 ILE A C 1
ATOM 673 O O . ILE A 1 91 ? -15.687 -1.785 0.754 1.00 84.12 91 ILE A O 1
ATOM 677 N N . GLY A 1 92 ? -16.801 -3.010 2.270 1.00 85.62 92 GLY A N 1
ATOM 678 C CA . GLY A 1 92 ? -15.818 -4.087 2.328 1.00 85.62 92 GLY A CA 1
ATOM 679 C C . GLY A 1 92 ? -15.660 -4.757 0.965 1.00 85.62 92 GLY A C 1
ATOM 680 O O . GLY A 1 92 ? -14.534 -4.976 0.522 1.00 85.62 92 GLY A O 1
ATOM 681 N N . PHE A 1 93 ? -16.774 -4.979 0.258 1.00 88.56 93 PHE A N 1
ATOM 682 C CA . PHE A 1 93 ? -16.757 -5.475 -1.116 1.00 88.56 93 PHE A CA 1
ATOM 683 C C . PHE A 1 93 ? -16.084 -4.493 -2.082 1.00 88.56 93 PHE A C 1
ATOM 685 O O . PHE A 1 93 ? -15.178 -4.892 -2.810 1.00 88.56 93 PHE A O 1
ATOM 692 N N . LEU A 1 94 ? -16.446 -3.203 -2.049 1.00 91.88 94 LEU A N 1
ATOM 693 C CA . LEU A 1 94 ? -15.805 -2.190 -2.898 1.00 91.88 94 LEU A CA 1
ATOM 694 C C . LEU A 1 94 ? -14.288 -2.103 -2.655 1.00 91.88 94 LEU A C 1
ATOM 696 O O . LEU A 1 94 ? -13.512 -2.061 -3.609 1.00 91.88 94 LEU A O 1
ATOM 700 N N . ALA A 1 95 ? -13.860 -2.112 -1.390 1.00 92.69 95 ALA A N 1
ATOM 701 C CA . ALA A 1 95 ? -12.449 -2.121 -1.020 1.00 92.69 95 ALA A CA 1
ATOM 702 C C . ALA A 1 95 ? -11.744 -3.381 -1.539 1.00 92.69 95 ALA A C 1
ATOM 704 O O . ALA A 1 95 ? -10.640 -3.284 -2.062 1.00 92.69 95 ALA A O 1
ATOM 705 N N . MET A 1 96 ? -12.387 -4.549 -1.449 1.00 95.69 96 MET A N 1
ATOM 706 C CA . MET A 1 96 ? -11.839 -5.803 -1.967 1.00 95.69 96 MET A CA 1
ATOM 707 C C . MET A 1 96 ? -11.684 -5.775 -3.491 1.00 95.69 96 MET A C 1
ATOM 709 O O . MET A 1 96 ? -10.615 -6.107 -3.997 1.00 95.69 96 MET A O 1
ATOM 713 N N . VAL A 1 97 ? -12.713 -5.338 -4.224 1.00 96.62 97 VAL A N 1
ATOM 714 C CA . VAL A 1 97 ? -12.655 -5.203 -5.689 1.00 96.62 97 VAL A CA 1
ATOM 715 C C . VAL A 1 97 ? -11.519 -4.263 -6.081 1.00 96.62 97 VAL A C 1
ATOM 717 O O . VAL A 1 97 ? -10.679 -4.617 -6.907 1.00 96.62 97 VAL A O 1
ATOM 720 N N . LEU A 1 98 ? -11.441 -3.097 -5.437 1.00 97.12 98 LEU A N 1
ATOM 721 C CA . LEU A 1 98 ? -10.380 -2.132 -5.699 1.00 97.12 98 LEU A CA 1
ATOM 722 C C . LEU A 1 98 ? -8.993 -2.698 -5.368 1.00 97.12 98 LEU A C 1
ATOM 724 O O . LEU A 1 98 ? -8.045 -2.468 -6.118 1.00 97.12 98 LEU A O 1
ATOM 728 N N . ALA A 1 99 ? -8.876 -3.473 -4.286 1.00 97.69 99 ALA A N 1
ATOM 729 C CA . ALA A 1 99 ? -7.626 -4.112 -3.908 1.00 97.69 99 ALA A CA 1
ATOM 730 C C . ALA A 1 99 ? -7.174 -5.157 -4.939 1.00 97.69 99 ALA A C 1
ATOM 732 O O . ALA A 1 99 ? -6.008 -5.175 -5.325 1.00 97.69 99 ALA A O 1
ATOM 733 N N . VAL A 1 100 ? -8.083 -5.992 -5.445 1.00 98.06 100 VAL A N 1
ATOM 734 C CA . VAL A 1 100 ? -7.759 -6.979 -6.488 1.00 98.06 100 VAL A CA 1
ATOM 735 C C . VAL A 1 100 ? -7.312 -6.284 -7.776 1.00 98.06 100 VAL A C 1
ATOM 737 O O . VAL A 1 100 ? -6.283 -6.647 -8.346 1.00 98.06 100 VAL A O 1
ATOM 740 N N . VAL A 1 101 ? -8.034 -5.244 -8.205 1.00 97.69 101 VAL A N 1
ATOM 741 C CA . VAL A 1 101 ? -7.689 -4.482 -9.417 1.00 97.69 101 VAL A CA 1
ATOM 742 C C . VAL A 1 101 ? -6.320 -3.804 -9.276 1.00 97.69 101 VAL A C 1
ATOM 744 O O . VAL A 1 101 ? -5.506 -3.860 -10.197 1.00 97.69 101 VAL A O 1
ATOM 747 N N . MET A 1 102 ? -6.019 -3.215 -8.117 1.00 96.56 102 MET A N 1
ATOM 748 C CA . MET A 1 102 ? -4.710 -2.613 -7.844 1.00 96.56 102 MET A CA 1
ATOM 749 C C . MET A 1 102 ? -3.582 -3.649 -7.783 1.00 96.56 102 MET A C 1
ATOM 751 O O . MET A 1 102 ? -2.517 -3.436 -8.362 1.00 96.56 102 MET A O 1
ATOM 755 N N . ALA A 1 103 ? -3.811 -4.778 -7.107 1.00 96.88 103 ALA A N 1
ATOM 756 C CA . ALA A 1 103 ? -2.838 -5.862 -7.011 1.00 96.88 103 ALA A CA 1
ATOM 757 C C . ALA A 1 103 ? -2.509 -6.442 -8.393 1.00 96.88 103 ALA A C 1
ATOM 759 O O . ALA A 1 103 ? -1.376 -6.839 -8.634 1.00 96.88 103 ALA A O 1
ATOM 760 N N . TYR A 1 104 ? -3.466 -6.427 -9.322 1.00 95.88 104 TYR A N 1
ATOM 761 C CA . TYR A 1 104 ? -3.231 -6.765 -10.724 1.00 95.88 104 TYR A CA 1
ATOM 762 C C . TYR A 1 104 ? -2.488 -5.660 -11.502 1.00 95.88 104 TYR A C 1
ATOM 764 O O . TYR A 1 104 ? -1.648 -5.955 -12.355 1.00 95.88 104 TYR A O 1
ATOM 772 N N . ALA A 1 105 ? -2.756 -4.383 -11.211 1.00 95.25 105 ALA A N 1
ATOM 773 C CA . ALA A 1 105 ? -2.101 -3.254 -11.875 1.00 95.25 105 ALA A CA 1
ATOM 774 C C . ALA A 1 105 ? -0.596 -3.153 -11.557 1.00 95.25 105 ALA A C 1
ATOM 776 O O . ALA A 1 105 ? 0.189 -2.767 -12.423 1.00 95.25 105 ALA A O 1
ATOM 777 N N . LEU A 1 106 ? -0.175 -3.529 -10.345 1.00 94.56 106 LEU A N 1
ATOM 778 C CA . LEU A 1 106 ? 1.224 -3.454 -9.903 1.00 94.56 106 LEU A CA 1
ATOM 779 C C . LEU A 1 106 ? 2.187 -4.317 -10.752 1.00 94.56 106 LEU A C 1
ATOM 781 O O . LEU A 1 106 ? 3.154 -3.763 -11.275 1.00 94.56 106 LEU A O 1
ATOM 785 N N . PRO A 1 107 ? 1.942 -5.620 -10.998 1.00 93.94 107 PRO A N 1
ATOM 786 C CA . PRO A 1 107 ? 2.758 -6.405 -11.923 1.00 93.94 107 PRO A CA 1
ATOM 787 C C . PRO A 1 107 ? 2.779 -5.832 -13.343 1.00 93.94 107 PRO A C 1
ATOM 789 O O . PRO A 1 107 ? 3.820 -5.853 -13.992 1.00 93.94 107 PRO A O 1
ATOM 792 N N . ARG A 1 108 ? 1.666 -5.263 -13.832 1.00 93.44 108 ARG A N 1
ATOM 793 C CA . ARG A 1 108 ? 1.627 -4.607 -15.153 1.00 93.44 108 ARG A CA 1
ATOM 794 C C . ARG A 1 108 ? 2.532 -3.377 -15.208 1.00 93.44 108 ARG A C 1
ATOM 796 O O . ARG A 1 108 ? 3.224 -3.183 -16.206 1.00 93.44 108 ARG A O 1
ATOM 803 N N . LEU A 1 109 ? 2.571 -2.592 -14.132 1.00 91.25 109 LEU A N 1
ATOM 804 C CA . LEU A 1 109 ? 3.533 -1.504 -13.977 1.00 91.25 109 LEU A CA 1
ATOM 805 C C . LEU A 1 109 ? 4.971 -2.045 -13.985 1.00 91.25 109 LEU A C 1
ATOM 807 O O . LEU A 1 109 ? 5.815 -1.511 -14.701 1.00 91.25 109 LEU A O 1
ATOM 811 N N . GLY A 1 110 ? 5.218 -3.159 -13.291 1.00 91.38 110 GLY A N 1
ATOM 812 C CA . GLY A 1 110 ? 6.502 -3.856 -13.311 1.00 91.38 110 GLY A CA 1
ATOM 813 C C . GLY A 1 110 ? 6.937 -4.297 -14.711 1.00 91.38 110 GLY A C 1
ATOM 814 O O . GLY A 1 110 ? 8.069 -4.017 -15.093 1.00 91.38 110 GLY A O 1
ATOM 815 N N . LEU A 1 111 ? 6.054 -4.912 -15.507 1.00 92.44 111 LEU A N 1
ATOM 816 C CA . LEU A 1 111 ? 6.357 -5.301 -16.896 1.00 92.44 111 LEU A CA 1
ATOM 817 C C . LEU A 1 111 ? 6.798 -4.094 -17.732 1.00 92.44 111 LEU A C 1
ATOM 819 O O . LEU A 1 111 ? 7.785 -4.166 -18.464 1.00 92.44 111 LEU A O 1
ATOM 823 N N . GLN A 1 112 ? 6.099 -2.966 -17.587 1.00 90.19 112 GLN A N 1
ATOM 824 C CA . GLN A 1 112 ? 6.460 -1.732 -18.277 1.00 90.19 112 GLN A CA 1
ATOM 825 C C . GLN A 1 112 ? 7.828 -1.203 -17.820 1.00 90.19 112 GLN A C 1
ATOM 827 O O . GLN A 1 112 ? 8.626 -0.782 -18.658 1.00 90.19 112 GLN A O 1
ATOM 832 N N . THR A 1 113 ? 8.121 -1.239 -16.515 1.00 88.31 113 THR A N 1
ATOM 833 C CA . THR A 1 113 ? 9.424 -0.826 -15.971 1.00 88.31 113 THR A CA 1
ATOM 834 C C . THR A 1 113 ? 10.562 -1.707 -16.485 1.00 88.31 113 THR A C 1
ATOM 836 O O . THR A 1 113 ? 11.601 -1.174 -16.873 1.00 88.31 113 THR A O 1
ATOM 839 N N . VAL A 1 114 ? 10.366 -3.029 -16.566 1.00 90.88 114 VAL A N 1
ATOM 840 C CA . VAL A 1 114 ? 11.357 -3.942 -17.163 1.00 90.88 114 VAL A CA 1
ATOM 841 C C . VAL A 1 114 ? 11.584 -3.602 -18.635 1.00 90.88 114 VAL A C 1
ATOM 843 O O . VAL A 1 114 ? 12.731 -3.474 -19.055 1.00 90.88 114 VAL A O 1
ATOM 846 N N . GLY A 1 115 ? 10.515 -3.393 -19.412 1.00 88.56 115 GLY A N 1
ATOM 847 C CA . GLY A 1 115 ? 10.623 -3.022 -20.827 1.00 88.56 115 GLY A CA 1
ATOM 848 C C . GLY A 1 115 ? 11.426 -1.734 -21.044 1.00 88.56 115 GLY A C 1
ATOM 849 O O . GLY A 1 115 ? 12.289 -1.681 -21.918 1.00 88.56 115 GLY A O 1
ATOM 850 N N . GLN A 1 116 ? 11.208 -0.724 -20.196 1.00 85.06 116 GLN A N 1
ATOM 851 C CA . GLN A 1 116 ? 11.992 0.517 -20.205 1.00 85.06 116 GLN A CA 1
ATOM 852 C C . GLN A 1 116 ? 13.457 0.282 -19.811 1.00 85.06 116 GLN A C 1
ATOM 854 O O . GLN A 1 116 ? 14.354 0.827 -20.449 1.00 85.06 116 GLN A O 1
ATOM 859 N N . GLY A 1 117 ? 13.711 -0.550 -18.797 1.00 85.81 117 GLY A N 1
ATOM 860 C CA . GLY A 1 117 ? 15.066 -0.890 -18.358 1.00 85.81 117 GLY A CA 1
ATOM 861 C C . GLY A 1 117 ? 15.868 -1.662 -19.410 1.00 85.81 117 GLY A C 1
ATOM 862 O O . GLY A 1 117 ? 17.054 -1.400 -19.590 1.00 85.81 117 GLY A O 1
ATOM 863 N N . LEU A 1 118 ? 15.222 -2.570 -20.148 1.00 87.56 118 LEU A N 1
ATOM 864 C CA . LEU A 1 118 ? 15.849 -3.342 -21.228 1.00 87.56 118 LEU A CA 1
ATOM 865 C C . LEU A 1 118 ? 16.194 -2.495 -22.460 1.00 87.56 118 LEU A C 1
ATOM 867 O O . LEU A 1 118 ? 17.132 -2.837 -23.183 1.00 87.56 118 LEU A O 1
ATOM 871 N N . ALA A 1 119 ? 15.449 -1.411 -22.690 1.00 84.00 119 ALA A N 1
ATOM 872 C CA . ALA A 1 119 ? 15.743 -0.428 -23.731 1.00 84.00 119 ALA A CA 1
ATOM 873 C C . ALA A 1 119 ? 16.916 0.504 -23.362 1.00 84.00 119 ALA A C 1
ATOM 875 O O . ALA A 1 119 ? 17.470 1.153 -24.246 1.00 84.00 119 ALA A O 1
ATOM 876 N N . GLY A 1 120 ? 17.292 0.569 -22.080 1.00 78.06 120 GLY A N 1
ATOM 877 C CA . GLY A 1 120 ? 18.442 1.327 -21.585 1.00 78.06 120 GLY A CA 1
ATOM 878 C C . GLY A 1 120 ? 19.748 0.522 -21.534 1.00 78.06 120 GLY A C 1
ATOM 879 O O . GLY A 1 120 ? 19.837 -0.618 -21.990 1.00 78.06 120 GLY A O 1
ATOM 880 N N . GLU A 1 121 ? 20.783 1.122 -20.942 1.00 61.75 121 GLU A N 1
ATOM 881 C CA . GLU A 1 121 ? 22.153 0.578 -20.930 1.00 61.75 121 GLU A CA 1
ATOM 882 C C . GLU A 1 121 ? 22.364 -0.573 -19.921 1.00 61.75 121 GLU A C 1
ATOM 884 O O . GLU A 1 121 ? 23.246 -1.411 -20.107 1.00 61.75 121 GLU A O 1
ATOM 889 N N . SER A 1 122 ? 21.530 -0.688 -18.877 1.00 65.69 122 SER A N 1
ATOM 890 C CA . SER A 1 122 ? 21.693 -1.687 -17.803 1.00 65.69 122 SER A CA 1
ATOM 891 C C . SER A 1 122 ? 20.711 -2.862 -17.917 1.00 65.69 122 SER A C 1
ATOM 893 O O . SER A 1 122 ? 19.729 -2.976 -17.181 1.00 65.69 122 SER A O 1
ATOM 895 N N . ARG A 1 123 ? 20.991 -3.790 -18.841 1.00 72.06 123 ARG A N 1
ATOM 896 C CA . ARG A 1 123 ? 20.114 -4.951 -19.112 1.00 72.06 123 ARG A CA 1
ATOM 897 C C . ARG A 1 123 ? 20.059 -5.994 -17.990 1.00 72.06 123 ARG A C 1
ATOM 899 O O . ARG A 1 123 ? 19.085 -6.738 -17.906 1.00 72.06 123 ARG A O 1
ATOM 906 N N . SER A 1 124 ? 21.090 -6.099 -17.150 1.00 69.38 124 SER A N 1
ATOM 907 C CA . SER A 1 124 ? 21.196 -7.170 -16.145 1.00 69.38 124 SER A CA 1
ATOM 908 C C . SER A 1 124 ? 20.344 -6.919 -14.894 1.00 69.38 124 SER A C 1
ATOM 910 O O . SER A 1 124 ? 19.791 -7.870 -14.345 1.00 69.38 124 SER A O 1
ATOM 912 N N . ALA A 1 125 ? 20.184 -5.659 -14.477 1.00 78.88 125 ALA A N 1
ATOM 913 C CA . ALA A 1 125 ? 19.326 -5.259 -13.355 1.00 78.88 125 ALA A CA 1
ATOM 914 C C . ALA A 1 125 ? 17.896 -4.883 -13.787 1.00 78.88 125 ALA A C 1
ATOM 916 O O . ALA A 1 125 ? 17.025 -4.693 -12.941 1.00 78.88 125 ALA A O 1
ATOM 917 N N . ALA A 1 126 ? 17.626 -4.823 -15.097 1.00 87.56 126 ALA A N 1
ATOM 918 C CA . ALA A 1 126 ? 16.336 -4.405 -15.647 1.00 87.56 126 ALA A CA 1
ATOM 919 C C . ALA A 1 126 ? 15.143 -5.239 -15.148 1.00 87.56 126 ALA A C 1
ATOM 921 O O . ALA A 1 126 ? 14.036 -4.718 -15.082 1.00 87.56 126 ALA A O 1
ATOM 922 N N . TYR A 1 127 ? 15.357 -6.508 -14.779 1.00 91.12 127 TYR A N 1
ATOM 923 C CA . TYR A 1 127 ? 14.302 -7.401 -14.286 1.00 91.12 127 TYR A CA 1
ATOM 924 C C . TYR A 1 127 ? 13.988 -7.223 -12.796 1.00 91.12 127 TYR A C 1
ATOM 926 O O . TYR A 1 127 ? 12.856 -7.480 -12.393 1.00 91.12 127 TYR A O 1
ATOM 934 N N . SER A 1 128 ? 14.947 -6.768 -11.979 1.00 90.62 128 SER A N 1
ATOM 935 C CA . SER A 1 128 ? 14.804 -6.661 -10.517 1.00 90.62 128 SER A CA 1
ATOM 936 C C . SER A 1 128 ? 13.556 -5.904 -10.034 1.00 90.62 128 SER A C 1
ATOM 938 O O . SER A 1 128 ? 12.919 -6.416 -9.108 1.00 90.62 128 SER A O 1
ATOM 940 N N . PRO A 1 129 ? 13.135 -4.774 -10.651 1.00 88.81 129 PRO A N 1
ATOM 941 C CA . PRO A 1 129 ? 11.924 -4.066 -10.234 1.0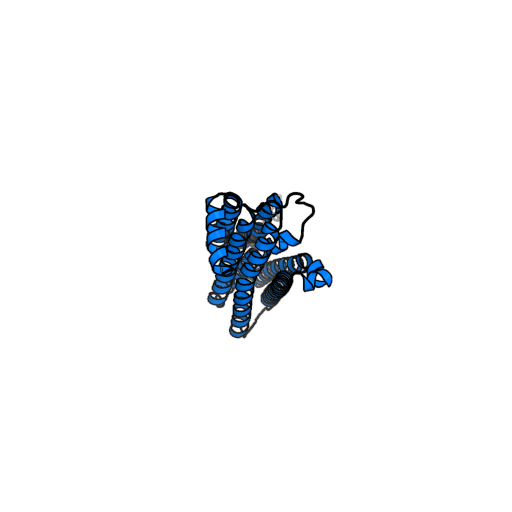0 88.81 129 PRO A CA 1
ATOM 942 C C . PRO A 1 129 ? 10.660 -4.930 -10.296 1.00 88.81 129 PRO A C 1
ATOM 944 O O . PRO A 1 129 ? 9.719 -4.702 -9.541 1.00 88.81 129 PRO A O 1
ATOM 947 N N . PHE A 1 130 ? 10.599 -5.919 -11.195 1.00 93.31 130 PHE A N 1
ATOM 948 C CA . PHE A 1 130 ? 9.396 -6.732 -11.371 1.00 93.31 130 PHE A CA 1
ATOM 949 C C . PHE A 1 130 ? 9.044 -7.525 -10.110 1.00 93.31 130 PHE A C 1
ATOM 951 O O . PHE A 1 130 ? 7.879 -7.565 -9.710 1.00 93.31 130 PHE A O 1
ATOM 958 N N . LEU A 1 131 ? 10.054 -8.105 -9.455 1.00 94.31 131 LEU A N 1
ATOM 959 C CA . LEU A 1 131 ? 9.858 -8.844 -8.211 1.00 94.31 131 LEU A CA 1
ATOM 960 C C . LEU A 1 131 ? 9.395 -7.918 -7.080 1.00 94.31 131 LEU A C 1
ATOM 962 O O . LEU A 1 131 ? 8.486 -8.290 -6.343 1.00 94.31 131 LEU A O 1
ATOM 966 N N . SER A 1 132 ? 9.933 -6.698 -7.008 1.00 91.94 132 SER A N 1
ATOM 967 C CA . SER A 1 132 ? 9.491 -5.655 -6.073 1.00 91.94 132 SER A CA 1
ATOM 968 C C . SER A 1 132 ? 8.015 -5.297 -6.248 1.00 91.94 132 SER A C 1
ATOM 970 O O . SER A 1 132 ? 7.239 -5.323 -5.293 1.00 91.94 132 SER A O 1
ATOM 972 N N . PHE A 1 133 ? 7.580 -5.024 -7.484 1.00 93.44 133 PHE A N 1
ATOM 973 C CA . PHE A 1 133 ? 6.173 -4.722 -7.770 1.00 93.44 133 PHE A CA 1
ATOM 974 C C . PHE A 1 133 ? 5.247 -5.893 -7.432 1.00 93.44 133 PHE A C 1
ATOM 976 O O . PHE A 1 133 ? 4.151 -5.683 -6.909 1.00 93.44 133 PHE A O 1
ATOM 983 N N . PHE A 1 134 ? 5.683 -7.122 -7.703 1.00 95.19 134 PHE A N 1
ATOM 984 C CA . PHE A 1 134 ? 4.915 -8.314 -7.369 1.00 95.19 134 PHE A CA 1
ATOM 985 C C . PHE A 1 134 ? 4.815 -8.537 -5.854 1.00 95.19 134 PHE A C 1
ATOM 987 O O . PHE A 1 134 ? 3.722 -8.772 -5.337 1.00 95.19 134 PHE A O 1
ATOM 994 N N . ALA A 1 135 ? 5.925 -8.404 -5.125 1.00 94.56 135 ALA A N 1
ATOM 995 C CA . ALA A 1 135 ? 5.940 -8.495 -3.669 1.00 94.56 135 ALA A CA 1
ATOM 996 C C . ALA A 1 135 ? 5.033 -7.426 -3.041 1.00 94.56 135 ALA A C 1
ATOM 998 O O . ALA A 1 135 ? 4.195 -7.747 -2.197 1.00 94.56 135 ALA A O 1
ATOM 999 N N . ALA A 1 136 ? 5.111 -6.183 -3.525 1.00 94.12 136 ALA A N 1
ATOM 1000 C CA . ALA A 1 136 ? 4.239 -5.097 -3.092 1.00 94.12 136 ALA A CA 1
ATOM 1001 C C . ALA A 1 136 ? 2.754 -5.409 -3.339 1.00 94.12 136 ALA A C 1
ATOM 1003 O O . ALA A 1 136 ? 1.927 -5.164 -2.462 1.00 94.12 136 ALA A O 1
ATOM 1004 N N . ALA A 1 137 ? 2.409 -6.011 -4.484 1.00 96.25 137 ALA A N 1
ATOM 1005 C CA . ALA A 1 137 ? 1.040 -6.431 -4.782 1.00 96.25 137 ALA A CA 1
ATOM 1006 C C . ALA A 1 137 ? 0.516 -7.470 -3.782 1.00 96.25 137 ALA A C 1
ATOM 1008 O O . ALA A 1 137 ? -0.615 -7.349 -3.306 1.00 96.25 137 ALA A O 1
ATOM 1009 N N . LEU A 1 138 ? 1.341 -8.458 -3.419 1.00 96.75 138 LEU A N 1
ATOM 1010 C CA . LEU A 1 138 ? 0.979 -9.486 -2.440 1.00 96.75 138 LEU A CA 1
ATOM 1011 C C . LEU A 1 138 ? 0.845 -8.918 -1.023 1.00 96.75 138 LEU A C 1
ATOM 1013 O O . LEU A 1 138 ? -0.112 -9.240 -0.312 1.00 96.75 138 LEU A O 1
ATOM 1017 N N . LEU A 1 139 ? 1.772 -8.053 -0.606 1.00 96.12 139 LEU A N 1
ATOM 1018 C CA . LEU A 1 139 ? 1.726 -7.392 0.701 1.00 96.12 139 LEU A CA 1
ATOM 1019 C C . LEU A 1 139 ? 0.494 -6.495 0.823 1.00 96.12 139 LEU A C 1
ATOM 1021 O O . LEU A 1 139 ? -0.241 -6.563 1.810 1.00 96.12 139 LEU A O 1
ATOM 1025 N N . PHE A 1 140 ? 0.224 -5.705 -0.213 1.00 97.25 140 PHE A N 1
ATOM 1026 C CA . PHE A 1 140 ? -0.957 -4.863 -0.281 1.00 97.25 140 PHE A CA 1
ATOM 1027 C C . PHE A 1 140 ? -2.247 -5.690 -0.214 1.00 97.25 140 PHE A C 1
ATOM 1029 O O . PHE A 1 140 ? -3.094 -5.444 0.651 1.00 97.25 140 PHE A O 1
ATOM 1036 N N . LEU A 1 141 ? -2.385 -6.694 -1.087 1.00 97.75 141 LEU A N 1
ATOM 1037 C CA . LEU A 1 141 ? -3.595 -7.507 -1.173 1.00 97.75 141 LEU A CA 1
ATOM 1038 C C . LEU A 1 141 ? -3.833 -8.290 0.119 1.00 97.75 141 LEU A C 1
ATOM 1040 O O . LEU A 1 141 ? -4.953 -8.305 0.623 1.00 97.75 141 LEU A O 1
ATOM 1044 N N . SER A 1 142 ? -2.790 -8.886 0.701 1.00 97.50 142 SER A N 1
ATOM 1045 C CA . SER A 1 142 ? -2.908 -9.614 1.970 1.00 97.50 142 SER A CA 1
ATOM 1046 C C . SER A 1 142 ? -3.356 -8.704 3.116 1.00 97.50 142 SER A C 1
ATOM 1048 O O . SER A 1 142 ? -4.225 -9.094 3.899 1.00 97.50 142 SER A O 1
ATOM 1050 N N . CYS A 1 143 ? -2.852 -7.466 3.185 1.00 97.50 143 CYS A N 1
ATOM 1051 C CA . CYS A 1 143 ? -3.309 -6.480 4.163 1.00 97.50 143 CYS A CA 1
ATOM 1052 C C . CYS A 1 143 ? -4.758 -6.043 3.915 1.00 97.50 143 CYS A C 1
ATOM 1054 O O . CYS A 1 143 ? -5.537 -5.978 4.864 1.00 97.50 143 CYS A O 1
ATOM 1056 N N . ALA A 1 144 ? -5.145 -5.778 2.664 1.00 97.12 144 ALA A N 1
ATOM 1057 C CA . ALA A 1 144 ? -6.515 -5.398 2.317 1.00 97.12 144 ALA A CA 1
ATOM 1058 C C . ALA A 1 144 ? -7.516 -6.518 2.652 1.00 97.12 144 ALA A C 1
ATOM 1060 O O . ALA A 1 144 ? -8.549 -6.276 3.282 1.00 97.12 144 ALA A O 1
ATOM 1061 N N . VAL A 1 145 ? -7.171 -7.762 2.319 1.00 96.69 145 VAL A N 1
ATOM 1062 C CA . VAL A 1 145 ? -7.950 -8.956 2.662 1.00 96.69 145 VAL A CA 1
ATOM 1063 C C . VAL A 1 145 ? -8.059 -9.112 4.180 1.00 96.69 145 VAL A C 1
ATOM 1065 O O . VAL A 1 145 ? -9.159 -9.274 4.714 1.00 96.69 145 VAL A O 1
ATOM 1068 N N . ALA A 1 146 ? -6.942 -8.987 4.902 1.00 96.44 146 ALA A N 1
ATOM 1069 C CA . ALA A 1 146 ? -6.931 -9.047 6.360 1.00 96.44 146 ALA A CA 1
ATOM 1070 C C . ALA A 1 146 ? -7.767 -7.925 6.996 1.00 96.44 146 ALA A C 1
ATOM 1072 O O . ALA A 1 146 ? -8.426 -8.170 8.011 1.00 96.44 146 ALA A O 1
ATOM 1073 N N . ALA A 1 147 ? -7.796 -6.726 6.404 1.00 94.62 147 ALA A N 1
ATOM 1074 C CA . ALA A 1 147 ? -8.680 -5.652 6.838 1.00 94.62 147 ALA A CA 1
ATOM 1075 C C . ALA A 1 147 ? -10.141 -6.096 6.739 1.00 94.62 147 ALA A C 1
ATOM 1077 O O . ALA A 1 147 ? -10.836 -6.087 7.753 1.00 94.62 147 ALA A O 1
ATOM 1078 N N . VAL A 1 148 ? -10.586 -6.566 5.569 1.00 93.38 148 VAL A N 1
ATOM 1079 C CA . VAL A 1 148 ? -11.976 -7.005 5.351 1.00 93.38 148 VAL A CA 1
ATOM 1080 C C . VAL A 1 148 ? -12.369 -8.142 6.300 1.00 93.38 148 VAL A C 1
ATOM 1082 O O . VAL A 1 148 ? -13.398 -8.044 6.965 1.00 93.38 148 VAL A O 1
ATOM 1085 N N . PHE A 1 149 ? -11.519 -9.156 6.493 1.00 94.31 149 PHE A N 1
ATOM 1086 C CA . PHE A 1 149 ? -11.784 -10.224 7.472 1.00 94.31 149 PHE A CA 1
ATOM 1087 C C . PHE A 1 149 ? -11.880 -9.725 8.921 1.00 94.31 149 PHE A C 1
ATOM 1089 O O . PHE A 1 149 ? -12.535 -10.344 9.762 1.00 94.31 149 PHE A O 1
ATOM 1096 N N . ASN A 1 150 ? -11.245 -8.594 9.230 1.00 92.81 150 ASN A N 1
ATOM 1097 C CA . ASN A 1 150 ? -11.284 -7.965 10.543 1.00 92.81 150 ASN A CA 1
ATOM 1098 C C . ASN A 1 150 ? -12.278 -6.794 10.620 1.00 92.81 150 ASN A C 1
ATOM 1100 O O . ASN A 1 150 ? -12.207 -6.009 11.566 1.00 92.81 150 ASN A O 1
ATOM 1104 N N . GLU A 1 151 ? -13.250 -6.679 9.707 1.00 90.75 151 GLU A N 1
ATOM 1105 C CA . GLU A 1 151 ? -14.221 -5.571 9.693 1.00 90.75 151 GLU A CA 1
ATOM 1106 C C . GLU A 1 151 ? -15.021 -5.428 11.001 1.00 90.75 151 GLU A C 1
ATOM 1108 O O . GLU A 1 151 ? -15.428 -4.326 11.379 1.00 90.75 151 GLU A O 1
ATOM 1113 N N . LYS A 1 152 ? -15.219 -6.531 11.734 1.00 89.00 152 LYS A N 1
ATOM 1114 C CA . LYS A 1 152 ? -15.920 -6.556 13.029 1.00 89.00 152 LYS A CA 1
ATOM 1115 C C . LYS A 1 152 ? -15.048 -6.032 14.175 1.00 89.00 152 LYS A C 1
ATOM 1117 O O . LYS A 1 152 ? -15.565 -5.666 15.226 1.00 89.00 152 LYS A O 1
ATOM 1122 N N . ARG A 1 153 ? -13.729 -5.957 13.967 1.00 90.75 153 ARG A N 1
ATOM 1123 C CA . ARG A 1 153 ? -12.721 -5.470 14.917 1.00 90.75 153 ARG A CA 1
ATOM 1124 C C . ARG A 1 153 ? -12.155 -4.147 14.390 1.00 90.75 153 ARG A C 1
ATOM 1126 O O . ARG A 1 153 ? -11.113 -4.158 13.736 1.00 90.75 153 ARG A O 1
ATOM 1133 N N . PRO A 1 154 ? -12.802 -2.995 14.671 1.00 87.94 154 PRO A N 1
ATOM 1134 C CA . PRO A 1 154 ? -12.416 -1.696 14.097 1.00 87.94 154 PRO A CA 1
ATOM 1135 C C . PRO A 1 154 ? -10.941 -1.338 14.345 1.00 87.94 154 PRO A C 1
ATOM 1137 O O . PRO A 1 154 ? -10.326 -0.613 13.568 1.00 87.94 154 PRO A O 1
ATOM 1140 N N . ASP A 1 155 ? -10.369 -1.882 15.416 1.00 89.81 155 ASP A N 1
ATOM 1141 C CA . ASP A 1 155 ? -8.974 -1.735 15.811 1.00 89.81 155 ASP A CA 1
ATOM 1142 C C . ASP A 1 155 ? -7.996 -2.454 14.907 1.00 89.81 155 ASP A C 1
ATOM 1144 O O . ASP A 1 155 ? -6.982 -1.864 14.541 1.00 89.81 155 ASP A O 1
ATOM 1148 N N . ALA A 1 156 ? -8.297 -3.686 14.522 1.00 93.69 156 ALA A N 1
ATOM 1149 C CA . ALA A 1 156 ? -7.483 -4.407 13.560 1.00 93.69 156 ALA A CA 1
ATOM 1150 C C . ALA A 1 156 ? -7.735 -3.873 12.143 1.00 93.69 156 ALA A C 1
ATOM 1152 O O . ALA A 1 156 ? -6.777 -3.634 11.415 1.00 93.69 156 ALA A O 1
ATOM 1153 N N . TYR A 1 157 ? -8.998 -3.593 11.795 1.00 93.25 157 TYR A N 1
ATOM 1154 C CA . TYR A 1 157 ? -9.399 -3.052 10.494 1.00 93.25 157 TYR A CA 1
ATOM 1155 C C . TYR A 1 157 ? -8.607 -1.796 10.107 1.00 93.25 157 TYR A C 1
ATOM 1157 O O . TYR A 1 157 ? -7.926 -1.790 9.086 1.00 93.25 157 TYR A O 1
ATOM 1165 N N . ALA A 1 158 ? -8.635 -0.748 10.942 1.00 93.06 158 ALA A N 1
ATOM 1166 C CA . ALA A 1 158 ? -7.971 0.521 10.629 1.00 93.06 158 ALA A CA 1
ATOM 1167 C C . ALA A 1 158 ? -6.449 0.364 10.462 1.00 93.06 158 ALA A C 1
ATOM 1169 O O . ALA A 1 158 ? -5.844 1.014 9.614 1.00 93.06 158 ALA A O 1
ATOM 1170 N N . ARG A 1 159 ? -5.841 -0.538 11.242 1.00 96.31 159 ARG A N 1
ATOM 1171 C CA . ARG A 1 159 ? -4.405 -0.833 11.173 1.00 96.31 159 ARG A CA 1
ATOM 1172 C C . ARG A 1 159 ? -4.044 -1.581 9.897 1.00 96.31 159 ARG A C 1
ATOM 1174 O O . ARG A 1 159 ? -3.077 -1.207 9.250 1.00 96.31 159 ARG A O 1
ATOM 1181 N N . PHE A 1 160 ? -4.832 -2.578 9.497 1.00 97.12 160 PHE A N 1
ATOM 1182 C CA . PHE A 1 160 ? -4.623 -3.269 8.224 1.00 97.12 160 PHE A CA 1
ATOM 1183 C C . PHE A 1 160 ? -4.857 -2.357 7.016 1.00 97.12 160 PHE A C 1
ATOM 1185 O O . PHE A 1 160 ? -4.078 -2.419 6.072 1.00 97.12 160 PHE A O 1
ATOM 1192 N N . MET A 1 161 ? -5.852 -1.462 7.060 1.00 96.19 161 MET A N 1
ATOM 1193 C CA . MET A 1 161 ? -6.043 -0.451 6.009 1.00 96.19 161 MET A CA 1
ATOM 1194 C C . MET A 1 161 ? -4.840 0.497 5.907 1.00 96.19 161 MET A C 1
ATOM 1196 O O . MET A 1 161 ? -4.409 0.827 4.801 1.00 96.19 161 MET A O 1
ATOM 1200 N N . LEU A 1 162 ? -4.265 0.907 7.045 1.00 96.62 162 LEU A N 1
ATOM 1201 C CA . LEU A 1 162 ? -3.040 1.707 7.066 1.00 96.62 162 LEU A CA 1
ATOM 1202 C C . LEU A 1 162 ? -1.850 0.932 6.485 1.00 96.62 162 LEU A C 1
ATOM 1204 O O . LEU A 1 162 ? -1.144 1.479 5.649 1.00 96.62 162 LEU A O 1
ATOM 1208 N N . LEU A 1 163 ? -1.652 -0.330 6.885 1.00 97.38 163 LEU A N 1
ATOM 1209 C CA . LEU A 1 163 ? -0.565 -1.176 6.376 1.00 97.38 163 LEU A CA 1
ATOM 1210 C C . LEU A 1 163 ? -0.691 -1.448 4.872 1.00 97.38 163 LEU A C 1
ATOM 1212 O O . LEU A 1 163 ? 0.295 -1.336 4.153 1.00 97.38 163 LEU A O 1
ATOM 1216 N N . ALA A 1 164 ? -1.904 -1.727 4.387 1.00 97.12 164 ALA A N 1
ATOM 1217 C CA . ALA A 1 164 ? -2.177 -1.856 2.959 1.00 97.12 164 ALA A CA 1
ATOM 1218 C C . ALA A 1 164 ? -1.798 -0.562 2.226 1.00 97.12 164 ALA A C 1
ATOM 1220 O O . ALA A 1 164 ? -1.078 -0.584 1.235 1.00 97.12 164 ALA A O 1
ATOM 1221 N N . THR A 1 165 ? -2.221 0.586 2.756 1.00 97.06 165 THR A N 1
ATOM 1222 C CA . THR A 1 165 ? -1.878 1.884 2.167 1.00 97.06 165 THR A CA 1
ATOM 1223 C C . THR A 1 165 ? -0.367 2.118 2.174 1.00 97.06 165 THR A C 1
ATOM 1225 O O . THR A 1 165 ? 0.175 2.512 1.150 1.00 97.06 165 THR A O 1
ATOM 1228 N N . ALA A 1 166 ? 0.330 1.811 3.273 1.00 95.12 166 ALA A N 1
ATOM 1229 C CA . ALA A 1 166 ? 1.783 1.939 3.370 1.00 95.12 166 ALA A CA 1
ATOM 1230 C C . ALA A 1 166 ? 2.515 1.089 2.318 1.00 95.12 166 ALA A C 1
ATOM 1232 O O . ALA A 1 166 ? 3.413 1.600 1.654 1.00 95.12 166 ALA A O 1
ATOM 1233 N N . ALA A 1 167 ? 2.073 -0.151 2.079 1.00 93.75 167 ALA A N 1
ATOM 1234 C CA . ALA A 1 167 ? 2.640 -1.017 1.041 1.00 93.75 167 ALA A CA 1
ATOM 1235 C C . ALA A 1 167 ? 2.517 -0.430 -0.385 1.00 93.75 167 ALA A C 1
ATOM 1237 O O . ALA A 1 167 ? 3.337 -0.734 -1.247 1.00 93.75 167 ALA A O 1
ATOM 1238 N N . LEU A 1 168 ? 1.532 0.443 -0.635 1.00 92.00 168 LEU A N 1
ATOM 1239 C CA . LEU A 1 168 ? 1.356 1.144 -1.916 1.00 92.00 168 LEU A CA 1
ATOM 1240 C C . LEU A 1 168 ? 2.126 2.464 -2.024 1.00 92.00 168 LEU A C 1
ATOM 1242 O O . LEU A 1 168 ? 2.152 3.060 -3.102 1.00 92.00 168 LEU A O 1
ATOM 1246 N N . LEU A 1 169 ? 2.704 2.972 -0.934 1.00 90.31 169 LEU A N 1
ATOM 1247 C CA . LEU A 1 169 ? 3.315 4.300 -0.942 1.00 90.31 169 LEU A CA 1
ATOM 1248 C C . LEU A 1 169 ? 4.694 4.319 -1.606 1.00 90.31 169 LEU A C 1
ATOM 1250 O O . LEU A 1 169 ? 5.075 5.350 -2.154 1.00 90.31 169 LEU A O 1
ATOM 1254 N N . TRP A 1 170 ? 5.439 3.213 -1.623 1.00 87.00 170 TRP A N 1
ATOM 1255 C CA . TRP A 1 170 ? 6.804 3.231 -2.161 1.00 87.00 170 TRP A CA 1
ATOM 1256 C C . TRP A 1 170 ? 6.884 3.629 -3.656 1.00 87.00 170 TRP A C 1
ATOM 1258 O O . TRP A 1 170 ? 7.708 4.494 -3.972 1.00 87.00 170 TRP A O 1
ATOM 1268 N N . PRO A 1 171 ? 6.012 3.161 -4.584 1.00 84.69 171 PRO A N 1
ATOM 1269 C CA . PRO A 1 171 ? 6.046 3.619 -5.972 1.00 84.69 171 PRO A CA 1
ATOM 1270 C C . PRO A 1 171 ? 5.625 5.084 -6.091 1.00 84.69 171 PRO A C 1
ATOM 1272 O O . PRO A 1 171 ? 6.109 5.787 -6.971 1.00 84.69 171 PRO A O 1
ATOM 1275 N N . ILE A 1 172 ? 4.744 5.565 -5.203 1.00 88.88 172 ILE A N 1
ATOM 1276 C CA . ILE A 1 172 ? 4.347 6.978 -5.140 1.00 88.88 172 ILE A CA 1
ATOM 1277 C C . ILE A 1 172 ? 5.562 7.840 -4.775 1.00 88.88 172 ILE A C 1
ATOM 1279 O O . ILE A 1 172 ? 5.842 8.818 -5.469 1.00 88.88 172 ILE A O 1
ATOM 1283 N N . TRP A 1 173 ? 6.329 7.446 -3.753 1.00 86.38 173 TRP A N 1
ATOM 1284 C CA . TRP A 1 173 ? 7.550 8.150 -3.345 1.00 86.38 173 TRP A CA 1
ATOM 1285 C C . TRP A 1 173 ? 8.599 8.193 -4.460 1.00 86.38 173 TRP A C 1
ATOM 1287 O O . TRP A 1 173 ? 9.234 9.227 -4.659 1.00 86.38 173 TRP A O 1
ATOM 1297 N N . MET A 1 174 ? 8.728 7.123 -5.250 1.00 82.88 174 MET A N 1
ATOM 1298 C CA . MET A 1 174 ? 9.618 7.106 -6.421 1.00 82.88 174 MET A CA 1
ATOM 1299 C C . MET A 1 174 ? 9.226 8.094 -7.508 1.00 82.88 174 MET A C 1
ATOM 1301 O O . MET A 1 174 ? 10.091 8.630 -8.203 1.00 82.88 174 MET A O 1
ATOM 1305 N N . ARG A 1 175 ? 7.933 8.377 -7.652 1.00 82.00 175 ARG A N 1
ATOM 1306 C CA . ARG A 1 175 ? 7.464 9.362 -8.630 1.00 82.00 175 ARG A CA 1
ATOM 1307 C C . ARG A 1 175 ? 7.557 10.786 -8.139 1.00 82.00 175 ARG A C 1
ATOM 1309 O O . ARG A 1 175 ? 7.767 11.674 -8.956 1.00 82.00 175 ARG A O 1
ATOM 1316 N N . LEU A 1 176 ? 7.441 10.984 -6.830 1.00 80.44 176 LEU A N 1
ATOM 1317 C CA . LEU A 1 176 ? 7.612 12.296 -6.229 1.00 80.44 176 LEU A CA 1
ATOM 1318 C C . LEU A 1 176 ? 9.012 12.863 -6.444 1.00 80.44 176 LEU A C 1
ATOM 1320 O O . LEU A 1 176 ? 9.147 14.060 -6.224 1.00 80.44 176 LEU A O 1
ATOM 1324 N N . ARG A 1 177 ? 9.992 12.038 -6.884 1.00 65.06 177 ARG A N 1
ATOM 1325 C CA . ARG A 1 177 ? 11.379 12.421 -7.206 1.00 65.06 177 ARG A CA 1
ATOM 1326 C C . ARG A 1 177 ? 11.797 13.588 -6.337 1.00 65.06 177 ARG A C 1
ATOM 1328 O O . ARG A 1 177 ? 12.114 14.657 -6.841 1.00 65.06 177 ARG A O 1
ATOM 1335 N N . LEU A 1 178 ? 11.676 13.395 -5.021 1.00 57.66 178 LEU A N 1
ATOM 1336 C CA . LEU A 1 178 ? 12.158 14.390 -4.090 1.00 57.66 178 LEU A CA 1
ATOM 1337 C C . LEU A 1 178 ? 13.605 14.603 -4.526 1.00 57.66 178 LEU A C 1
ATOM 1339 O O . LEU A 1 178 ? 14.362 13.631 -4.525 1.00 57.66 178 LEU A O 1
ATOM 1343 N N . ASP A 1 179 ? 13.962 15.814 -4.962 1.00 56.78 179 ASP A N 1
ATOM 1344 C CA . ASP A 1 179 ? 15.300 16.144 -5.490 1.00 56.78 179 ASP A CA 1
ATOM 1345 C C . ASP A 1 179 ? 16.431 15.758 -4.506 1.00 56.78 179 ASP A C 1
ATOM 1347 O O . ASP A 1 179 ? 17.612 15.771 -4.830 1.00 56.78 179 ASP A O 1
ATOM 1351 N N . LEU A 1 180 ? 16.042 15.341 -3.300 1.00 58.69 180 LEU A N 1
ATOM 1352 C CA . LEU A 1 180 ? 16.760 14.535 -2.322 1.00 58.69 180 LEU A CA 1
ATOM 1353 C C . LEU A 1 180 ? 17.515 13.304 -2.877 1.00 58.69 180 LEU A C 1
ATOM 1355 O O . LEU A 1 180 ? 18.484 12.902 -2.236 1.00 58.69 180 LEU A O 1
ATOM 1359 N N . PHE A 1 181 ? 17.117 12.684 -4.001 1.00 65.19 181 PHE A N 1
ATOM 1360 C CA . PHE A 1 181 ? 17.769 11.461 -4.520 1.00 65.19 181 PHE A CA 1
ATOM 1361 C C . PHE A 1 181 ? 18.328 11.627 -5.946 1.00 65.19 181 PHE A C 1
ATOM 1363 O O . PHE A 1 181 ? 17.654 11.270 -6.915 1.00 65.19 181 PHE A O 1
ATOM 1370 N N . PRO A 1 182 ? 19.575 12.115 -6.097 1.00 66.50 182 PRO A N 1
ATOM 1371 C CA . PRO A 1 182 ? 20.223 12.263 -7.405 1.00 66.50 182 PRO A CA 1
ATOM 1372 C C . PRO A 1 182 ? 20.546 10.924 -8.092 1.00 66.50 182 PRO A C 1
ATOM 1374 O O . PRO A 1 182 ? 20.699 10.886 -9.310 1.00 66.50 182 PRO A O 1
ATOM 1377 N N . ASP A 1 183 ? 20.621 9.824 -7.335 1.00 73.81 183 ASP A N 1
ATOM 1378 C CA . ASP A 1 183 ? 20.854 8.473 -7.853 1.00 73.81 183 ASP A CA 1
ATOM 1379 C C . ASP A 1 183 ? 19.549 7.640 -7.874 1.00 73.81 183 ASP A C 1
ATOM 1381 O O . ASP A 1 183 ? 18.956 7.400 -6.814 1.00 73.81 183 ASP A O 1
ATOM 1385 N N . PRO A 1 184 ? 19.106 7.139 -9.048 1.00 69.06 184 PRO A N 1
ATOM 1386 C CA . PRO A 1 184 ? 17.970 6.223 -9.164 1.00 69.06 184 PRO A CA 1
ATOM 1387 C C . PRO A 1 184 ? 18.104 4.946 -8.319 1.00 69.06 184 PRO A C 1
ATOM 1389 O O . PRO A 1 184 ? 17.094 4.421 -7.842 1.00 69.06 184 PRO A O 1
ATOM 1392 N N . GLY A 1 185 ? 19.330 4.446 -8.118 1.00 72.50 185 GLY A N 1
ATOM 1393 C CA . GLY A 1 185 ? 19.594 3.277 -7.278 1.00 72.50 185 GLY A CA 1
ATOM 1394 C C . GLY A 1 185 ? 19.320 3.563 -5.802 1.00 72.50 185 GLY A C 1
ATOM 1395 O O . GLY A 1 185 ? 18.612 2.801 -5.138 1.00 72.50 185 GLY A O 1
ATOM 1396 N N . LEU A 1 186 ? 19.816 4.696 -5.297 1.00 76.06 186 LEU A N 1
ATOM 1397 C CA . LEU A 1 186 ? 19.525 5.174 -3.946 1.00 76.06 186 LEU A CA 1
ATOM 1398 C C . LEU A 1 186 ? 18.026 5.402 -3.730 1.00 76.06 186 LEU A C 1
ATOM 1400 O O . LEU A 1 186 ? 17.493 4.984 -2.703 1.00 76.06 186 LEU A O 1
ATOM 1404 N N . ALA A 1 187 ? 17.340 6.006 -4.703 1.00 76.94 187 ALA A N 1
ATOM 1405 C CA . ALA A 1 187 ? 15.898 6.216 -4.641 1.00 76.94 187 ALA A CA 1
ATOM 1406 C C . ALA A 1 187 ? 15.170 4.878 -4.391 1.00 76.94 187 ALA A C 1
ATOM 1408 O O . ALA A 1 187 ? 14.442 4.748 -3.404 1.00 76.94 187 ALA A O 1
ATOM 1409 N N . MET A 1 188 ? 15.458 3.846 -5.193 1.00 75.31 188 MET A N 1
ATOM 1410 C CA . MET A 1 188 ? 14.842 2.519 -5.048 1.00 75.31 188 MET A CA 1
ATOM 1411 C C . MET A 1 188 ? 15.056 1.907 -3.655 1.00 75.31 188 MET A C 1
ATOM 1413 O O . MET A 1 188 ? 14.170 1.245 -3.125 1.00 75.31 188 MET A O 1
ATOM 1417 N N . ARG A 1 189 ? 16.211 2.163 -3.029 1.00 79.00 189 ARG A N 1
ATOM 1418 C CA . ARG A 1 189 ? 16.529 1.652 -1.687 1.00 79.00 189 ARG A CA 1
ATOM 1419 C C . ARG A 1 189 ? 15.853 2.438 -0.566 1.00 79.00 189 ARG A C 1
ATOM 1421 O O . ARG A 1 189 ? 15.551 1.873 0.480 1.00 79.00 189 ARG A O 1
ATOM 1428 N N . VAL A 1 190 ? 15.626 3.736 -0.762 1.00 83.12 190 VAL A N 1
ATOM 1429 C CA . VAL A 1 190 ? 15.092 4.626 0.280 1.00 83.12 190 VAL A CA 1
ATOM 1430 C C . VAL A 1 190 ? 13.565 4.714 0.245 1.00 83.12 190 VAL A C 1
ATOM 1432 O O . VAL A 1 190 ? 12.946 4.859 1.298 1.00 83.12 190 VAL A O 1
ATOM 1435 N N . ALA A 1 191 ? 12.923 4.578 -0.919 1.00 85.56 191 ALA A N 1
ATOM 1436 C CA . ALA A 1 191 ? 11.460 4.659 -1.031 1.00 85.56 191 ALA A CA 1
ATOM 1437 C C . ALA A 1 191 ? 10.702 3.691 -0.103 1.00 85.56 191 ALA A C 1
ATOM 1439 O O . ALA A 1 191 ? 9.770 4.140 0.573 1.00 85.56 191 ALA A O 1
ATOM 1440 N N . PRO A 1 192 ? 11.077 2.395 -0.036 1.00 86.38 192 PRO A N 1
ATOM 1441 C CA . PRO A 1 192 ? 10.436 1.447 0.871 1.00 86.38 192 PRO A CA 1
ATOM 1442 C C . PRO A 1 192 ? 10.617 1.855 2.337 1.00 86.38 192 PRO A C 1
ATOM 1444 O O . PRO A 1 192 ? 9.668 1.808 3.114 1.00 86.38 192 PRO A O 1
ATOM 1447 N N . LEU A 1 193 ? 11.793 2.383 2.694 1.00 87.75 193 LEU A N 1
ATOM 1448 C CA . LEU A 1 193 ? 12.079 2.860 4.050 1.00 87.75 193 LEU A CA 1
ATOM 1449 C C . LEU A 1 193 ? 11.213 4.070 4.429 1.00 87.75 193 LEU A C 1
ATOM 1451 O O . LEU A 1 193 ? 10.729 4.149 5.556 1.00 87.75 193 LEU A O 1
ATOM 1455 N N . ILE A 1 194 ? 10.966 4.994 3.492 1.00 88.94 194 ILE A N 1
ATOM 1456 C CA . ILE A 1 194 ? 10.040 6.119 3.711 1.00 88.94 194 ILE A CA 1
ATOM 1457 C C . ILE A 1 194 ? 8.614 5.601 3.928 1.00 88.94 194 ILE A C 1
ATOM 1459 O O . ILE A 1 194 ? 7.901 6.107 4.795 1.00 88.94 194 ILE A O 1
ATOM 1463 N N . ALA A 1 195 ? 8.187 4.581 3.179 1.00 88.69 195 ALA A N 1
ATOM 1464 C CA . ALA A 1 195 ? 6.892 3.947 3.409 1.00 88.69 195 ALA A CA 1
ATOM 1465 C C . ALA A 1 195 ? 6.820 3.287 4.802 1.00 88.69 195 ALA A C 1
ATOM 1467 O O . ALA A 1 195 ? 5.815 3.439 5.504 1.00 88.69 195 ALA A O 1
ATOM 1468 N N . ASP A 1 196 ? 7.905 2.655 5.252 1.00 93.06 196 ASP A N 1
ATOM 1469 C CA . ASP A 1 196 ? 8.002 2.033 6.576 1.00 93.06 196 ASP A CA 1
ATOM 1470 C C . ASP A 1 196 ? 7.974 3.048 7.728 1.00 93.06 196 ASP A C 1
ATOM 1472 O O . ASP A 1 196 ? 7.511 2.715 8.825 1.00 93.06 196 ASP A O 1
ATOM 1476 N N . LEU A 1 197 ? 8.358 4.312 7.497 1.00 93.31 197 LEU A N 1
ATOM 1477 C CA . LEU A 1 197 ? 8.204 5.373 8.503 1.00 93.31 197 LEU A CA 1
ATOM 1478 C C . LEU A 1 197 ? 6.743 5.547 8.928 1.00 93.31 197 LEU A C 1
ATOM 1480 O O . LEU A 1 197 ? 6.481 5.785 10.105 1.00 93.31 197 LEU A O 1
ATOM 1484 N N . ALA A 1 198 ? 5.777 5.368 8.021 1.00 92.81 198 ALA A N 1
ATOM 1485 C CA . ALA A 1 198 ? 4.358 5.417 8.377 1.00 92.81 198 ALA A CA 1
ATOM 1486 C C . ALA A 1 198 ? 3.986 4.315 9.388 1.00 92.81 198 ALA A C 1
ATOM 1488 O O . ALA A 1 198 ? 3.212 4.556 10.320 1.00 92.81 198 ALA A O 1
ATOM 1489 N N . ILE A 1 199 ? 4.571 3.123 9.233 1.00 95.31 199 ILE A N 1
ATOM 1490 C CA . ILE A 1 199 ? 4.391 1.986 10.144 1.00 95.31 199 ILE A CA 1
ATOM 1491 C C . ILE A 1 199 ? 5.058 2.293 11.489 1.00 95.31 199 ILE A C 1
ATOM 1493 O O . ILE A 1 199 ? 4.426 2.144 12.537 1.00 95.31 199 ILE A O 1
ATOM 1497 N N . ALA A 1 200 ? 6.299 2.786 11.467 1.00 95.81 200 ALA A N 1
ATOM 1498 C CA . ALA A 1 200 ? 7.042 3.151 12.669 1.00 95.81 200 ALA A CA 1
ATOM 1499 C C . ALA A 1 200 ? 6.328 4.249 13.476 1.00 95.81 200 ALA A C 1
ATOM 1501 O O . ALA A 1 200 ? 6.136 4.095 14.683 1.00 95.81 200 ALA A O 1
ATOM 1502 N N . ILE A 1 201 ? 5.848 5.310 12.818 1.00 96.38 201 ILE A N 1
ATOM 1503 C CA . ILE A 1 201 ? 5.057 6.382 13.443 1.00 96.38 201 ILE A CA 1
ATOM 1504 C C . ILE A 1 201 ? 3.806 5.801 14.107 1.00 96.38 201 ILE A C 1
ATOM 1506 O O . ILE A 1 201 ? 3.497 6.140 15.251 1.00 96.38 201 ILE A O 1
ATOM 1510 N N . ALA A 1 202 ? 3.105 4.884 13.437 1.00 95.44 202 ALA A N 1
ATOM 1511 C CA . ALA A 1 202 ? 1.921 4.246 13.999 1.00 95.44 202 ALA A CA 1
ATOM 1512 C C . ALA A 1 202 ? 2.239 3.363 15.220 1.00 95.44 202 ALA A C 1
ATOM 1514 O O . ALA A 1 202 ? 1.487 3.374 16.200 1.00 95.44 202 ALA A O 1
ATOM 1515 N N . MET A 1 203 ? 3.366 2.644 15.202 1.00 96.06 203 MET A N 1
ATOM 1516 C CA . MET A 1 203 ? 3.845 1.854 16.342 1.00 96.06 203 MET A CA 1
ATOM 1517 C C . MET A 1 203 ? 4.239 2.740 17.525 1.00 96.06 203 MET A C 1
ATOM 1519 O O . MET A 1 203 ? 3.823 2.468 18.652 1.00 96.06 203 MET A O 1
ATOM 1523 N N . ILE A 1 204 ? 4.994 3.814 17.275 1.00 96.69 204 ILE A N 1
ATOM 1524 C CA . ILE A 1 204 ? 5.392 4.792 18.295 1.00 96.69 204 ILE A CA 1
ATOM 1525 C C . ILE A 1 204 ? 4.143 5.415 18.914 1.00 96.69 204 ILE A C 1
ATOM 1527 O O . ILE A 1 204 ? 4.005 5.427 20.136 1.00 96.69 204 ILE A O 1
ATOM 1531 N N . ARG A 1 205 ? 3.185 5.848 18.089 1.00 94.88 205 ARG A N 1
ATOM 1532 C CA . ARG A 1 205 ? 1.906 6.388 18.556 1.00 94.88 205 ARG A CA 1
ATOM 1533 C C . ARG A 1 205 ? 1.159 5.390 19.437 1.00 94.88 205 ARG A C 1
ATOM 1535 O O . ARG A 1 205 ? 0.694 5.764 20.510 1.00 94.88 205 ARG A O 1
ATOM 1542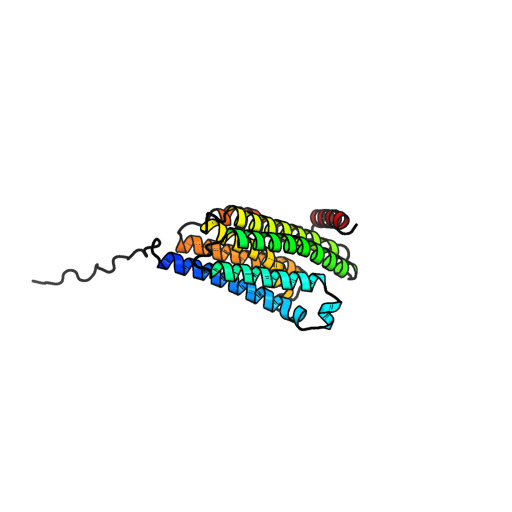 N N . ASP A 1 206 ? 1.054 4.126 19.028 1.00 94.06 206 ASP A N 1
ATOM 1543 C CA . ASP A 1 206 ? 0.406 3.091 19.842 1.00 94.06 206 ASP A CA 1
ATOM 1544 C C . ASP A 1 206 ? 1.152 2.866 21.168 1.00 94.06 206 ASP A C 1
ATOM 1546 O O . ASP A 1 206 ? 0.524 2.796 22.225 1.00 94.06 206 ASP A O 1
ATOM 1550 N N . ARG A 1 207 ? 2.488 2.868 21.166 1.00 94.62 207 ARG A N 1
ATOM 1551 C CA . ARG A 1 207 ? 3.285 2.765 22.395 1.00 94.62 207 ARG A CA 1
ATOM 1552 C C . ARG A 1 207 ? 3.108 3.972 23.320 1.00 94.62 207 ARG A C 1
ATOM 1554 O O . ARG A 1 207 ? 3.041 3.788 24.532 1.00 94.62 207 ARG A O 1
ATOM 1561 N N . VAL A 1 208 ? 3.018 5.187 22.784 1.00 94.00 208 VAL A N 1
ATOM 1562 C CA . VAL A 1 208 ? 2.873 6.419 23.577 1.00 94.00 208 VAL A CA 1
ATOM 1563 C C . VAL A 1 208 ? 1.458 6.548 24.144 1.00 94.00 208 VAL A C 1
ATOM 1565 O O . VAL A 1 208 ? 1.302 6.747 25.356 1.00 94.00 208 VAL A O 1
ATOM 1568 N N . VAL A 1 209 ? 0.443 6.385 23.288 1.00 90.19 209 VAL A N 1
ATOM 1569 C CA . VAL A 1 209 ? -0.971 6.633 23.612 1.00 90.19 209 VAL A CA 1
ATOM 1570 C C . VAL A 1 209 ? -1.630 5.412 24.250 1.00 90.19 209 VAL A C 1
ATOM 1572 O O . VAL A 1 209 ? -2.300 5.541 25.268 1.00 90.19 209 VAL A O 1
ATOM 1575 N N . LEU A 1 210 ? -1.426 4.216 23.688 1.00 87.62 210 LEU A N 1
ATOM 1576 C CA . LEU A 1 210 ? -2.059 2.973 24.160 1.00 87.62 210 LEU A CA 1
ATOM 1577 C C . LEU A 1 210 ? -1.160 2.158 25.099 1.00 87.62 210 LEU A C 1
ATOM 1579 O O . LEU A 1 210 ? -1.565 1.093 25.555 1.00 87.62 210 LEU A O 1
ATOM 1583 N N . LYS A 1 211 ? 0.068 2.626 25.372 1.00 92.50 211 LYS A N 1
ATOM 1584 C CA . LYS A 1 211 ? 1.091 1.949 26.196 1.00 92.50 211 LYS A CA 1
ATOM 1585 C C . LYS A 1 211 ? 1.559 0.592 25.668 1.00 92.50 211 LYS A C 1
ATOM 1587 O O . LYS A 1 211 ? 2.490 0.017 26.227 1.00 92.50 211 LYS A O 1
ATOM 1592 N N . ALA A 1 212 ? 1.022 0.115 24.551 1.00 93.00 212 ALA A N 1
ATOM 1593 C CA . ALA A 1 212 ? 1.419 -1.123 23.901 1.00 93.00 212 ALA A CA 1
ATOM 1594 C C . ALA A 1 212 ? 1.280 -0.992 22.384 1.00 93.00 212 ALA A C 1
ATOM 1596 O O . ALA A 1 212 ? 0.325 -0.399 21.885 1.00 93.00 212 ALA A O 1
ATOM 1597 N N . VAL A 1 213 ? 2.229 -1.573 21.649 1.00 95.75 213 VAL A N 1
ATOM 1598 C CA . VAL A 1 213 ? 2.138 -1.673 20.191 1.00 95.75 213 VAL A CA 1
ATOM 1599 C C . VAL A 1 213 ? 1.144 -2.773 19.839 1.00 95.75 213 VAL A C 1
ATOM 1601 O O . VAL A 1 213 ? 1.231 -3.888 20.353 1.00 95.75 213 VAL A O 1
ATOM 1604 N N . HIS A 1 214 ? 0.195 -2.475 18.954 1.00 95.19 214 HIS A N 1
ATOM 1605 C CA . HIS A 1 214 ? -0.806 -3.457 18.563 1.00 95.19 214 HIS A CA 1
ATOM 1606 C C . HIS A 1 214 ? -0.170 -4.651 17.814 1.00 95.19 214 HIS A C 1
ATOM 1608 O O . HIS A 1 214 ? 0.654 -4.431 16.920 1.00 95.19 214 HIS A O 1
ATOM 1614 N N . PRO A 1 215 ? -0.596 -5.908 18.067 1.00 96.38 215 PRO A N 1
ATOM 1615 C CA . PRO A 1 215 ? -0.007 -7.097 17.437 1.00 96.38 215 PRO A CA 1
ATOM 1616 C C . PRO A 1 215 ? -0.015 -7.091 15.904 1.00 96.38 215 PRO A C 1
ATOM 1618 O O . PRO A 1 215 ? 0.852 -7.698 15.288 1.00 96.38 215 PRO A O 1
ATOM 1621 N N . VAL A 1 216 ? -0.977 -6.399 15.283 1.00 96.94 216 VAL A N 1
ATOM 1622 C CA . VAL A 1 216 ? -1.035 -6.214 13.818 1.00 96.94 216 VAL A CA 1
ATOM 1623 C C . VAL A 1 216 ? 0.211 -5.499 13.299 1.00 96.94 216 VAL A C 1
ATOM 1625 O O . VAL A 1 216 ? 0.788 -5.946 12.314 1.00 96.94 216 VAL A O 1
ATOM 1628 N N . TYR A 1 217 ? 0.668 -4.442 13.972 1.00 96.06 217 TYR A N 1
ATOM 1629 C CA . TYR A 1 217 ? 1.878 -3.743 13.546 1.00 96.06 217 TYR A CA 1
ATOM 1630 C C . TYR A 1 217 ? 3.131 -4.573 13.779 1.00 96.06 217 TYR A C 1
ATOM 1632 O O . TYR A 1 217 ? 4.020 -4.534 12.949 1.00 96.06 217 TYR A O 1
ATOM 1640 N N . ILE A 1 218 ? 3.182 -5.377 14.841 1.00 94.62 218 ILE A N 1
ATOM 1641 C CA . ILE A 1 218 ? 4.329 -6.257 15.092 1.00 94.62 218 ILE A CA 1
ATOM 1642 C C . ILE A 1 218 ? 4.392 -7.364 14.029 1.00 94.62 218 ILE A C 1
ATOM 1644 O O . ILE A 1 218 ? 5.405 -7.528 13.360 1.00 94.62 218 ILE A O 1
ATOM 1648 N N . ARG A 1 219 ? 3.301 -8.121 13.853 1.00 94.94 219 ARG A N 1
ATOM 1649 C CA . ARG A 1 219 ? 3.271 -9.303 12.976 1.00 94.94 219 ARG A CA 1
ATOM 1650 C C . ARG A 1 219 ? 3.247 -8.934 11.497 1.00 94.94 219 ARG A C 1
ATOM 1652 O O . ARG A 1 219 ? 4.041 -9.462 10.739 1.00 94.94 219 ARG A O 1
ATOM 1659 N N . MET A 1 220 ? 2.335 -8.057 11.084 1.00 93.56 220 MET A N 1
ATOM 1660 C CA . MET A 1 220 ? 2.196 -7.696 9.672 1.00 93.56 220 MET A CA 1
ATOM 1661 C C . MET A 1 220 ? 3.110 -6.527 9.300 1.00 93.56 220 MET A C 1
ATOM 1663 O O . MET A 1 220 ? 3.801 -6.590 8.293 1.00 93.56 220 MET A O 1
ATOM 1667 N N . GLY A 1 221 ? 3.161 -5.481 10.128 1.00 88.19 221 GLY A N 1
ATOM 1668 C CA . GLY A 1 221 ? 4.030 -4.328 9.874 1.00 88.19 221 GLY A CA 1
ATOM 1669 C C . GLY A 1 221 ? 5.514 -4.694 9.941 1.00 88.19 221 GLY A C 1
ATOM 1670 O O . GLY A 1 221 ? 6.207 -4.637 8.937 1.00 88.19 221 GLY A O 1
ATOM 1671 N N . SER A 1 222 ? 6.010 -5.102 11.108 1.00 86.81 222 SER A N 1
ATOM 1672 C CA . SER A 1 222 ? 7.439 -5.345 11.311 1.00 86.81 222 SER A CA 1
ATOM 1673 C C . SER A 1 222 ? 7.910 -6.660 10.696 1.00 86.81 222 SER A C 1
ATOM 1675 O O . SER A 1 222 ? 8.817 -6.647 9.873 1.00 86.81 222 SER A O 1
ATOM 1677 N N . PHE A 1 223 ? 7.309 -7.795 11.066 1.00 88.12 223 PHE A N 1
ATOM 1678 C CA . PHE A 1 223 ? 7.827 -9.100 10.635 1.00 88.12 223 PHE A CA 1
ATOM 1679 C C . PHE A 1 223 ? 7.597 -9.412 9.157 1.00 88.12 223 PHE A C 1
ATOM 1681 O O . PHE A 1 223 ? 8.382 -10.157 8.582 1.00 88.12 223 PHE A O 1
ATOM 1688 N N . ILE A 1 224 ? 6.533 -8.886 8.550 1.00 91.00 224 ILE A N 1
ATOM 1689 C CA . ILE A 1 224 ? 6.219 -9.183 7.151 1.00 91.00 224 ILE A CA 1
ATOM 1690 C C . ILE A 1 224 ? 6.666 -8.028 6.254 1.00 91.00 224 ILE A C 1
ATOM 1692 O O . ILE A 1 224 ? 7.519 -8.244 5.404 1.00 91.00 224 ILE A O 1
ATOM 1696 N N . ILE A 1 225 ? 6.153 -6.808 6.450 1.00 90.69 225 ILE A N 1
ATOM 1697 C CA . ILE A 1 225 ? 6.427 -5.693 5.527 1.00 90.69 225 ILE A CA 1
ATOM 1698 C C . ILE A 1 225 ? 7.865 -5.176 5.665 1.00 90.69 225 ILE A C 1
ATOM 1700 O O . ILE A 1 225 ? 8.605 -5.211 4.688 1.00 90.69 225 ILE A O 1
ATOM 1704 N N . ILE A 1 226 ? 8.295 -4.760 6.864 1.00 91.06 226 ILE A N 1
ATOM 1705 C CA . ILE A 1 226 ? 9.634 -4.165 7.050 1.00 91.06 226 ILE A CA 1
ATOM 1706 C C . ILE A 1 226 ? 10.736 -5.174 6.706 1.00 91.06 226 ILE A C 1
ATOM 1708 O O . ILE A 1 226 ? 11.716 -4.820 6.055 1.00 91.06 226 ILE A O 1
ATOM 1712 N N . ILE A 1 227 ? 10.589 -6.443 7.102 1.00 92.19 227 ILE A N 1
ATOM 1713 C CA . ILE A 1 227 ? 11.566 -7.477 6.728 1.00 92.19 227 ILE A CA 1
ATOM 1714 C C . ILE A 1 227 ? 11.556 -7.721 5.216 1.00 92.19 227 ILE A C 1
ATOM 1716 O O . ILE A 1 227 ? 12.633 -7.833 4.637 1.00 92.19 227 ILE A O 1
ATOM 1720 N N . ALA A 1 228 ? 10.391 -7.771 4.560 1.00 91.62 228 ALA A N 1
ATOM 1721 C CA . ALA A 1 228 ? 10.334 -7.919 3.105 1.00 91.62 228 ALA A CA 1
ATOM 1722 C C . ALA A 1 228 ? 11.030 -6.752 2.391 1.00 91.62 228 ALA A C 1
ATOM 1724 O O . ALA A 1 228 ? 11.843 -6.998 1.503 1.00 91.62 228 ALA A O 1
ATOM 1725 N N . HIS A 1 229 ? 10.793 -5.511 2.824 1.00 92.25 229 HIS A N 1
ATOM 1726 C CA . HIS A 1 229 ? 11.489 -4.340 2.292 1.00 92.25 229 HIS A CA 1
ATOM 1727 C C . HIS A 1 229 ? 12.992 -4.380 2.580 1.00 92.25 229 HIS A C 1
ATOM 1729 O O . HIS A 1 229 ? 13.787 -4.047 1.708 1.00 92.25 229 HIS A O 1
ATOM 1735 N N . LEU A 1 230 ? 13.417 -4.823 3.766 1.00 91.75 230 LEU A N 1
ATOM 1736 C CA . LEU A 1 230 ? 14.840 -4.959 4.081 1.00 91.75 230 LEU A CA 1
ATOM 1737 C C . LEU A 1 230 ? 15.515 -6.009 3.189 1.00 91.75 230 LEU A C 1
ATOM 1739 O O . LEU A 1 230 ? 16.597 -5.762 2.660 1.00 91.75 230 LEU A O 1
ATOM 1743 N N . VAL A 1 231 ? 14.873 -7.165 2.997 1.00 92.31 231 VAL A N 1
ATOM 1744 C CA . VAL A 1 231 ? 15.352 -8.210 2.082 1.00 92.31 231 VAL A CA 1
ATOM 1745 C C . VAL A 1 231 ? 15.423 -7.668 0.662 1.00 92.31 231 VAL A C 1
ATOM 1747 O O . VAL A 1 231 ? 16.438 -7.864 0.004 1.00 92.31 231 VAL A O 1
ATOM 1750 N N . GLU A 1 232 ? 14.395 -6.954 0.209 1.00 90.88 232 GLU A N 1
ATOM 1751 C CA . GLU A 1 232 ? 14.382 -6.304 -1.097 1.00 90.88 232 GLU A CA 1
ATOM 1752 C C . GLU A 1 232 ? 15.558 -5.339 -1.246 1.00 90.88 232 GLU A C 1
ATOM 1754 O O . GLU A 1 232 ? 16.355 -5.504 -2.160 1.00 90.88 232 GLU A O 1
ATOM 1759 N N . VAL A 1 233 ? 15.743 -4.399 -0.318 1.00 89.88 233 VAL A N 1
ATOM 1760 C CA . VAL A 1 233 ? 16.823 -3.400 -0.367 1.00 89.88 233 VAL A CA 1
ATOM 1761 C C . VAL A 1 233 ? 18.210 -4.050 -0.387 1.00 89.88 233 VAL A C 1
ATOM 1763 O O . VAL A 1 233 ? 19.086 -3.603 -1.129 1.00 89.88 233 VAL A O 1
ATOM 1766 N N . LEU A 1 234 ? 18.421 -5.102 0.410 1.00 90.81 234 LEU A N 1
ATOM 1767 C CA . LEU A 1 234 ? 19.710 -5.792 0.504 1.00 90.81 234 LEU A CA 1
ATOM 1768 C C . LEU A 1 234 ? 19.972 -6.725 -0.686 1.00 90.81 234 LEU A C 1
ATOM 1770 O O . LEU A 1 234 ? 21.119 -6.877 -1.105 1.00 90.81 234 LEU A O 1
ATOM 1774 N N . ALA A 1 235 ? 18.929 -7.359 -1.225 1.00 91.38 235 ALA A N 1
ATOM 1775 C CA . ALA A 1 235 ? 19.050 -8.372 -2.267 1.00 91.38 235 ALA A CA 1
ATOM 1776 C C . ALA A 1 235 ? 18.770 -7.848 -3.681 1.00 91.38 235 ALA A C 1
ATOM 1778 O O . ALA A 1 235 ? 19.053 -8.576 -4.625 1.00 91.38 235 ALA A O 1
ATOM 1779 N N . TYR A 1 236 ? 18.269 -6.620 -3.854 1.00 87.25 236 TYR A N 1
ATOM 1780 C CA . TYR A 1 236 ? 17.759 -6.073 -5.123 1.00 87.25 236 TYR A CA 1
ATOM 1781 C C . TYR A 1 236 ? 18.661 -6.326 -6.347 1.00 87.25 236 TYR A C 1
ATOM 1783 O O . TYR A 1 236 ? 18.193 -6.656 -7.441 1.00 87.25 236 TYR A O 1
ATOM 1791 N N . ASP A 1 237 ? 19.975 -6.192 -6.159 1.00 84.00 237 ASP A N 1
ATOM 1792 C CA . ASP A 1 237 ? 20.988 -6.390 -7.200 1.00 84.00 237 ASP A CA 1
ATOM 1793 C C . ASP A 1 237 ? 21.751 -7.716 -7.096 1.00 84.00 237 ASP A C 1
ATOM 1795 O O . ASP A 1 237 ? 22.621 -8.009 -7.921 1.00 84.00 237 ASP A O 1
ATOM 1799 N N . ALA A 1 238 ? 21.429 -8.545 -6.107 1.00 90.69 238 ALA A N 1
ATOM 1800 C CA . ALA A 1 238 ? 22.075 -9.830 -5.914 1.00 90.69 238 ALA A CA 1
ATOM 1801 C C . ALA A 1 238 ? 21.665 -10.826 -7.022 1.00 90.69 238 ALA A C 1
ATOM 1803 O O . ALA A 1 238 ? 20.511 -10.824 -7.469 1.00 90.69 238 ALA A O 1
ATOM 1804 N N . PRO A 1 239 ? 22.566 -11.736 -7.450 1.00 92.94 239 PRO A N 1
ATOM 1805 C CA . PRO A 1 239 ? 22.247 -12.737 -8.469 1.00 92.94 239 PRO A CA 1
ATOM 1806 C C . PRO A 1 239 ? 20.971 -13.555 -8.184 1.00 92.94 239 PRO A C 1
ATOM 1808 O O . PRO A 1 239 ? 20.159 -13.682 -9.103 1.00 92.94 239 PRO A O 1
ATOM 1811 N N . PRO A 1 240 ? 20.708 -14.039 -6.947 1.00 94.00 240 PRO A N 1
ATOM 1812 C CA . PRO A 1 240 ? 19.478 -14.776 -6.649 1.00 94.00 240 PRO A CA 1
ATOM 1813 C C . PRO A 1 240 ? 18.200 -13.965 -6.898 1.00 94.00 240 PRO A C 1
ATOM 1815 O O . PRO A 1 240 ? 17.235 -14.503 -7.438 1.00 94.00 240 PRO A O 1
ATOM 1818 N N . TRP A 1 241 ? 18.204 -12.667 -6.573 1.00 93.19 241 TRP A N 1
ATOM 1819 C CA . TRP A 1 241 ? 17.061 -11.780 -6.805 1.00 93.19 241 TRP A CA 1
ATOM 1820 C C . TRP A 1 241 ? 16.784 -11.604 -8.292 1.00 93.19 241 TRP A C 1
ATOM 1822 O O . TRP A 1 241 ? 15.652 -11.767 -8.739 1.00 93.19 241 TRP A O 1
ATOM 1832 N N . ARG A 1 242 ? 17.832 -11.354 -9.086 1.00 91.19 242 ARG A N 1
ATOM 1833 C CA . ARG A 1 242 ? 17.718 -11.215 -10.546 1.00 91.19 242 ARG A CA 1
ATOM 1834 C C . ARG A 1 242 ? 17.198 -12.490 -11.203 1.00 91.19 242 ARG A C 1
ATOM 1836 O O . ARG A 1 242 ? 16.355 -12.411 -12.094 1.00 91.19 242 ARG A O 1
ATOM 1843 N N . MET A 1 243 ? 17.668 -13.659 -10.759 1.00 93.62 243 MET A N 1
ATOM 1844 C CA . MET A 1 243 ? 17.167 -14.945 -11.255 1.00 93.62 243 MET A CA 1
ATOM 1845 C C . MET A 1 243 ? 15.683 -15.130 -10.933 1.00 93.62 243 MET A C 1
ATOM 1847 O O . MET A 1 243 ? 14.908 -15.457 -11.832 1.00 93.62 243 MET A O 1
ATOM 1851 N N . ALA A 1 244 ? 15.279 -14.873 -9.685 1.00 94.69 244 ALA A N 1
ATOM 1852 C CA . ALA A 1 244 ? 13.882 -14.968 -9.267 1.00 94.69 244 ALA A CA 1
ATOM 1853 C C . ALA A 1 244 ? 12.993 -13.986 -10.046 1.00 94.69 244 ALA A C 1
ATOM 1855 O O . ALA A 1 244 ? 11.952 -14.374 -10.575 1.00 94.69 244 ALA A O 1
ATOM 1856 N N . ALA A 1 245 ? 13.440 -12.737 -10.192 1.00 94.38 245 ALA A N 1
ATOM 1857 C CA . ALA A 1 245 ? 12.725 -11.704 -10.927 1.00 94.38 245 ALA A CA 1
ATOM 1858 C C . ALA A 1 245 ? 12.556 -12.060 -12.411 1.00 94.38 245 ALA A C 1
ATOM 1860 O O . ALA A 1 245 ? 11.464 -11.913 -12.954 1.00 94.38 245 ALA A O 1
ATOM 1861 N N . LYS A 1 246 ? 13.603 -12.587 -13.061 1.00 93.38 246 LYS A N 1
ATOM 1862 C CA . LYS A 1 246 ? 13.545 -13.029 -14.462 1.00 93.38 246 LYS A CA 1
ATOM 1863 C C . LYS A 1 246 ? 12.629 -14.241 -14.647 1.00 93.38 246 LYS A C 1
ATOM 1865 O O . LYS A 1 246 ? 11.862 -14.277 -15.608 1.00 93.38 246 LYS A O 1
ATOM 1870 N N . GLY A 1 247 ? 12.693 -15.210 -13.731 1.00 94.31 247 GLY A N 1
ATOM 1871 C CA . GLY A 1 247 ? 11.809 -16.376 -13.744 1.00 94.31 247 GLY A CA 1
ATOM 1872 C C . GLY A 1 247 ? 10.347 -15.957 -13.632 1.00 94.31 247 GLY A C 1
ATOM 1873 O O . GLY A 1 247 ? 9.543 -16.299 -14.497 1.00 94.31 247 GLY A O 1
ATOM 1874 N N . LEU A 1 248 ? 10.024 -15.121 -12.642 1.00 94.62 248 LEU A N 1
ATOM 1875 C CA . LEU A 1 248 ? 8.672 -14.599 -12.469 1.00 94.62 248 LEU A CA 1
ATOM 1876 C C . LEU A 1 248 ? 8.230 -13.764 -13.680 1.00 94.62 248 LEU A C 1
ATOM 1878 O O . LEU A 1 248 ? 7.116 -13.935 -14.161 1.00 94.62 248 LEU A O 1
ATOM 1882 N N . TYR A 1 249 ? 9.105 -12.907 -14.215 1.00 94.81 249 TYR A N 1
ATOM 1883 C CA . TYR A 1 249 ? 8.815 -12.105 -15.407 1.00 94.81 249 TYR A CA 1
ATOM 1884 C C . TYR A 1 249 ? 8.408 -12.976 -16.598 1.00 94.81 249 TYR A C 1
ATOM 1886 O O . TYR A 1 249 ? 7.415 -12.674 -17.251 1.00 94.81 249 TYR A O 1
ATOM 1894 N N . SER A 1 250 ? 9.113 -14.084 -16.853 1.00 93.25 250 SER A N 1
ATOM 1895 C CA . SER A 1 250 ? 8.796 -14.968 -17.984 1.00 93.25 250 SER A CA 1
ATOM 1896 C C . SER A 1 250 ? 7.399 -15.597 -17.910 1.00 93.25 250 SER A C 1
ATOM 1898 O O . SER A 1 250 ? 6.799 -15.840 -18.950 1.00 93.25 250 SER A O 1
ATOM 1900 N N . VAL A 1 251 ? 6.854 -15.793 -16.704 1.00 93.62 251 VAL A N 1
ATOM 1901 C CA . VAL A 1 251 ? 5.492 -16.319 -16.499 1.00 93.62 251 VAL A CA 1
ATOM 1902 C C . VAL A 1 251 ? 4.419 -15.274 -16.816 1.00 93.62 251 VAL A C 1
ATOM 1904 O O . VAL A 1 251 ? 3.332 -15.628 -17.251 1.00 93.62 251 VAL A O 1
ATOM 1907 N N . PHE A 1 252 ? 4.703 -13.990 -16.582 1.00 91.62 252 PHE A N 1
ATOM 1908 C CA . PHE A 1 252 ? 3.739 -12.898 -16.780 1.00 91.62 252 PHE A CA 1
ATOM 1909 C C . PHE A 1 252 ? 3.861 -12.199 -18.139 1.00 91.62 252 PHE A C 1
ATOM 1911 O O . PHE A 1 252 ? 2.936 -11.490 -18.541 1.00 91.62 252 PHE A O 1
ATOM 1918 N N . ALA A 1 253 ? 5.019 -12.323 -18.788 1.00 87.75 253 ALA A N 1
ATOM 1919 C CA . ALA A 1 253 ? 5.311 -11.724 -20.085 1.00 87.75 253 ALA A CA 1
ATOM 1920 C C . ALA A 1 253 ? 5.090 -12.683 -21.267 1.00 87.75 253 ALA A C 1
ATOM 1922 O O . ALA A 1 253 ? 4.986 -12.198 -22.393 1.00 87.75 253 ALA A O 1
ATOM 1923 N N . GLY A 1 254 ? 5.072 -13.999 -21.017 1.00 71.44 254 GLY A N 1
ATOM 1924 C CA . GLY A 1 254 ? 4.673 -15.021 -21.991 1.00 71.44 254 GLY A CA 1
ATOM 1925 C C . GLY A 1 254 ? 3.163 -15.086 -22.152 1.00 71.44 254 GLY A C 1
ATOM 1926 O O . GLY A 1 254 ? 2.728 -15.330 -23.296 1.00 71.44 254 GLY A O 1
#

Sequence (254 aa):
MTERGSMGAALVSAKPDLTGKGAREERALFYVAMAAIALIAALAGFAGTFISAEHFAARGPVFGYGALACLWSALVLWLARAKRVRRRGDIGFLAMVLAVVMAYALPRLGLQTVGQGLAGESRSAAYSPFLSFFAAALLFLSCAVAAVFNEKRPDAYARFMLLATAALLWPIWMRLRLDLFPDPGLAMRVAPLIADLAIAIAMIRDRVVLKAVHPVYIRMGSFIIIIAHLVEVLAYDAPPWRMAAKGLYSVFAG

pLDDT: mean 85.2, std 14.17, range [47.0, 98.06]

Radius of gyration: 21.95 Å; chains: 1; bounding box: 46×46×90 Å

Foldseek 3Di:
DDDDDDPPPPPPPPPPPCVDPVVVVVVLVLLLVLLVVQLVLLCLLCVCCVPDPVNCVVPVLSNQLSVLSNVLSVLSNVVSPDPDPVCLPVSLVVLLVSLVSNLVSLLVVLLVQLVVCCVDDRNQLSLLVNVLSNLLSVLLNVLSVQLSVCVVPVVSNSLSSLSSSLSSQLVSQLSSVPVVDPDNLVSNLCSLVVSLVSLVVQQVCCCVSVVHGDVCSVVSVVVPRVVVSVCCNVCSNPPVSSVVSVVVSVVVVD

Organism: NCBI:txid2058213

Secondary structure (DSSP, 8-state):
------SS---------TTSHHHHHHHHHHHHHHHHHHHHHHHHHHHHHHH-HHHHHH-HHHHHHHHHHHHHHHHHHHHHH-TT-S-HHHHHHHHHHHHHHHHHHHHHHHHHHHHHHHHSS-TTTTTHHHHHHHHHHHHHHHHHHHHHHTTT-HHHHHHHHHHHHHHHHHHHHHHT--TT-SSHHHHHHHHHHHHHHHHHHHHHHHHHHSSS--HHIIIIIIIIIIHHHHHHHHHTTSHHHHHHHHHHHHHHH-